Protein AF-A0A1U7N3A4-F1 (afdb_monomer)

Radius of gyration: 24.0 Å; Cα contacts (8 Å, |Δi|>4): 329; chains: 1; bounding box: 55×29×69 Å

Secondary structure (DSSP, 8-state):
-PEEEEETTEEEEE-SHHHHHHHHHHS-GGGHHHHHHHHGGGGGGT--SHHHHHHHHHHTT-STT---HHHHHHHGGGGGGT--SHHHHHHHHHH--SHHHHHHHHHHHHHHHHHHH--SHHHHHHHHHT--TTHHHHHHHHH-HHHHHTT--SHHHHHHHHTTS-HHHHHHHHHHH-HHHHHHH--SHHHHHHHHHHS-HHHHHHHHHHHHHTT-HHHHS-SHHHHHHHHTTS--HHHHHHHHHHHHHHHH-

Structure (mmCIF, N/CA/C/O backbone):
data_AF-A0A1U7N3A4-F1
#
_entry.id   AF-A0A1U7N3A4-F1
#
loop_
_atom_site.group_PDB
_atom_site.id
_atom_site.type_symbol
_atom_site.label_atom_id
_atom_site.label_alt_id
_atom_site.label_comp_id
_atom_site.label_asym_id
_atom_site.label_entity_id
_atom_site.label_seq_id
_atom_site.pdbx_PDB_ins_code
_atom_site.Cartn_x
_atom_site.Cartn_y
_atom_site.Cartn_z
_atom_site.occupancy
_atom_site.B_iso_or_equiv
_atom_site.auth_seq_id
_atom_site.auth_comp_id
_atom_site.auth_asym_id
_atom_site.auth_atom_id
_atom_site.pdbx_PDB_model_num
ATOM 1 N N . MET A 1 1 ? -21.896 -7.324 26.565 1.00 60.34 1 MET A N 1
ATOM 2 C CA . MET A 1 1 ? -22.975 -6.811 27.440 1.00 60.34 1 MET A CA 1
ATOM 3 C C . MET A 1 1 ? -23.404 -5.464 26.857 1.00 60.34 1 MET A C 1
ATOM 5 O O . MET A 1 1 ? -22.655 -4.946 26.045 1.00 60.34 1 MET A O 1
ATOM 9 N N . PRO A 1 2 ? -24.590 -4.907 27.152 1.00 74.56 2 PRO A N 1
ATOM 10 C CA . PRO A 1 2 ? -24.880 -3.541 26.716 1.00 74.56 2 PRO A CA 1
ATOM 11 C C . PRO A 1 2 ? -23.857 -2.580 27.340 1.00 74.56 2 PRO A C 1
ATOM 13 O O . PRO A 1 2 ? -23.526 -2.701 28.524 1.00 74.56 2 PRO A O 1
ATOM 16 N N . CYS A 1 3 ? -23.318 -1.666 26.536 1.00 87.62 3 CYS A N 1
ATOM 17 C CA . CYS A 1 3 ? -22.349 -0.670 26.969 1.00 87.62 3 CYS A CA 1
ATOM 18 C C . CYS A 1 3 ? -23.091 0.597 27.392 1.00 87.62 3 CYS A C 1
ATOM 20 O O . CYS A 1 3 ? -23.780 1.218 26.589 1.00 87.62 3 CYS A O 1
ATOM 22 N N . GLN A 1 4 ? -22.975 0.980 28.658 1.00 91.62 4 GLN A N 1
ATOM 23 C CA . GLN A 1 4 ? -23.693 2.129 29.193 1.00 91.62 4 GLN A CA 1
ATOM 24 C C . GLN A 1 4 ? -22.823 3.385 29.102 1.00 91.62 4 GLN A C 1
ATOM 26 O O . GLN A 1 4 ? -21.716 3.411 29.640 1.00 91.62 4 GLN A O 1
ATOM 31 N N . ILE A 1 5 ? -23.340 4.432 28.460 1.00 92.44 5 ILE A N 1
ATOM 32 C CA . ILE A 1 5 ? -22.703 5.751 28.396 1.00 92.44 5 ILE A CA 1
ATOM 33 C C . ILE A 1 5 ? -23.587 6.792 29.078 1.00 92.44 5 ILE A C 1
ATOM 35 O O . ILE A 1 5 ? -24.814 6.711 29.042 1.00 92.44 5 ILE A O 1
ATOM 39 N N . SER A 1 6 ? -22.964 7.776 29.713 1.00 90.00 6 SER A N 1
ATOM 40 C CA . SER A 1 6 ? -23.638 8.915 30.335 1.00 90.00 6 SER A CA 1
ATOM 41 C C . SER A 1 6 ? -23.074 10.217 29.789 1.00 90.00 6 SER A C 1
ATOM 43 O O . SER A 1 6 ? -21.858 10.372 29.674 1.00 90.00 6 SER A O 1
ATOM 45 N N . TYR A 1 7 ? -23.954 11.158 29.469 1.00 89.00 7 TYR A N 1
ATOM 46 C CA . TYR A 1 7 ? -23.574 12.508 29.082 1.00 89.00 7 TYR A CA 1
ATOM 47 C C . TYR A 1 7 ? -24.575 13.499 29.671 1.00 89.00 7 TYR A C 1
ATOM 49 O O . TYR A 1 7 ? -25.782 13.362 29.483 1.00 89.00 7 TYR A O 1
ATOM 57 N N . GLN A 1 8 ? -24.063 14.502 30.390 1.00 87.12 8 GLN A N 1
ATOM 58 C CA . GLN A 1 8 ? -24.879 15.402 31.214 1.00 87.12 8 GLN A CA 1
ATOM 59 C C . GLN A 1 8 ? -25.718 14.603 32.230 1.00 87.12 8 GLN A C 1
ATOM 61 O O . GLN A 1 8 ? -25.137 13.954 33.097 1.00 87.12 8 GLN A O 1
ATOM 66 N N . ASP A 1 9 ? -27.047 14.635 32.115 1.00 86.06 9 ASP A N 1
ATOM 67 C CA . ASP A 1 9 ? -27.982 13.939 33.008 1.00 86.06 9 ASP A CA 1
ATOM 68 C C . ASP A 1 9 ? -28.666 12.730 32.335 1.00 86.06 9 ASP A C 1
ATOM 70 O O . ASP A 1 9 ? -29.492 12.065 32.964 1.00 86.06 9 ASP A O 1
ATOM 74 N N . ASP A 1 10 ? -28.318 12.430 31.077 1.00 87.56 10 ASP A N 1
ATOM 75 C CA . ASP A 1 10 ? -28.883 11.319 30.314 1.00 87.56 10 ASP A CA 1
ATOM 76 C C . ASP A 1 10 ? -27.921 10.126 30.290 1.00 87.56 10 ASP A C 1
ATOM 78 O O . ASP A 1 10 ? -26.718 10.255 30.040 1.00 87.56 10 ASP A O 1
ATOM 82 N N . THR A 1 11 ? -28.474 8.936 30.517 1.00 90.94 11 THR A N 1
ATOM 83 C CA . THR A 1 11 ? -27.752 7.667 30.437 1.00 90.94 11 THR A CA 1
ATOM 84 C C . THR A 1 11 ? -28.426 6.765 29.415 1.00 90.94 11 THR A C 1
ATOM 86 O O . THR A 1 11 ? -29.636 6.543 29.481 1.00 90.94 11 THR A O 1
ATOM 89 N N . VAL A 1 12 ? -27.638 6.229 28.486 1.00 92.62 12 VAL A N 1
ATOM 90 C CA . VAL A 1 12 ? -28.108 5.383 27.385 1.00 92.62 12 VAL A CA 1
ATOM 91 C C . VAL A 1 12 ? -27.316 4.081 27.376 1.00 92.62 12 VAL A C 1
ATOM 93 O O . VAL A 1 12 ? -26.111 4.068 27.629 1.00 92.62 12 VAL A O 1
ATOM 96 N N . GLU A 1 13 ? -28.005 2.980 27.097 1.00 93.69 13 GLU A N 1
ATOM 97 C CA . GLU A 1 13 ? -27.389 1.686 26.816 1.00 93.69 13 GLU A CA 1
ATOM 98 C C . GLU A 1 13 ? -27.202 1.545 25.304 1.00 93.69 13 GLU A C 1
ATOM 100 O O . GLU A 1 13 ? -28.136 1.762 24.535 1.00 93.69 13 GLU A O 1
ATOM 105 N N . LEU A 1 14 ? -25.981 1.217 24.891 1.00 93.88 14 LEU A N 1
ATOM 106 C CA . LEU A 1 14 ? -25.608 0.931 23.514 1.00 93.88 14 LEU A CA 1
ATOM 107 C C . LEU A 1 14 ? -25.443 -0.579 23.355 1.00 93.88 14 LEU A C 1
ATOM 109 O O . LEU A 1 14 ? -24.735 -1.221 24.135 1.00 93.88 14 LEU A O 1
ATOM 113 N N . GLU A 1 15 ? -26.052 -1.140 22.324 1.00 93.94 15 GLU A N 1
ATOM 114 C CA . GLU A 1 15 ? -25.933 -2.549 21.949 1.00 93.94 15 GLU A CA 1
ATOM 115 C C . GLU A 1 15 ? -25.226 -2.724 20.599 1.00 93.94 15 GLU A C 1
ATOM 117 O O . GLU A 1 15 ? -24.726 -3.809 20.301 1.00 93.94 15 GLU A O 1
ATOM 122 N N . THR A 1 16 ? -25.168 -1.670 19.780 1.00 94.69 16 THR A N 1
ATOM 123 C CA . THR A 1 16 ? -24.689 -1.737 18.393 1.00 94.69 16 THR A CA 1
ATOM 124 C C . THR A 1 16 ? -23.748 -0.593 18.012 1.00 94.69 16 THR A C 1
ATOM 126 O O . THR A 1 16 ? -23.729 0.476 18.630 1.00 94.69 16 THR A O 1
ATOM 129 N N . ALA A 1 17 ? -22.976 -0.799 16.941 1.00 94.31 17 ALA A N 1
ATOM 130 C CA . ALA A 1 17 ? -22.176 0.254 16.324 1.00 94.31 17 ALA A CA 1
ATOM 131 C C . ALA A 1 17 ? -23.055 1.407 15.812 1.00 94.31 17 ALA A C 1
ATOM 133 O O . ALA A 1 17 ? -22.679 2.566 15.930 1.00 94.31 17 ALA A O 1
ATOM 134 N N . GLU A 1 18 ? -24.237 1.120 15.271 1.00 94.31 18 GLU A N 1
ATOM 135 C CA . GLU A 1 18 ? -25.160 2.133 14.763 1.00 94.31 18 GLU A CA 1
ATOM 136 C C . GLU A 1 18 ? -25.671 3.052 15.882 1.00 94.31 18 GLU A C 1
ATOM 138 O O . GLU A 1 18 ? -25.724 4.268 15.705 1.00 94.31 18 GLU A O 1
ATOM 143 N N . GLU A 1 19 ? -25.986 2.504 17.056 1.00 94.44 19 GLU A N 1
ATOM 144 C CA . GLU A 1 19 ? -26.360 3.308 18.226 1.00 94.44 19 GLU A CA 1
ATOM 145 C C . GLU A 1 19 ? -25.191 4.157 18.726 1.00 94.44 19 GLU A C 1
ATOM 147 O O . GLU A 1 19 ? -25.389 5.324 19.062 1.00 94.44 19 GLU A O 1
ATOM 152 N N . LEU A 1 20 ? -23.966 3.617 18.711 1.00 93.56 20 LEU A N 1
ATOM 153 C CA . LEU A 1 20 ? -22.764 4.397 19.007 1.00 93.56 20 LEU A CA 1
ATOM 154 C C . LEU A 1 20 ? -22.574 5.543 18.006 1.00 93.56 20 LEU A C 1
ATOM 156 O O . LEU A 1 20 ? -22.283 6.668 18.408 1.00 93.56 20 LEU A O 1
ATOM 160 N N . PHE A 1 21 ? -22.755 5.282 16.711 1.00 92.56 21 PHE A N 1
ATOM 161 C CA . PHE A 1 21 ? -22.669 6.307 15.673 1.00 92.56 21 PHE A CA 1
ATOM 162 C C . PHE A 1 21 ? -23.662 7.440 15.944 1.00 92.56 21 PHE A C 1
ATOM 164 O O . PHE A 1 21 ? -23.269 8.606 15.958 1.00 92.56 21 PHE A O 1
ATOM 171 N N . VAL A 1 22 ? -24.926 7.095 16.211 1.00 90.88 22 VAL A N 1
ATOM 172 C CA . VAL A 1 22 ? -25.984 8.067 16.516 1.00 90.88 22 VAL A CA 1
ATOM 173 C C . VAL A 1 22 ? -25.661 8.839 17.793 1.00 90.88 22 VAL A C 1
ATOM 175 O O . VAL A 1 22 ? -25.811 10.058 17.814 1.00 90.88 22 VAL A O 1
ATOM 178 N N . ALA A 1 23 ? -25.168 8.175 18.841 1.00 90.38 23 ALA A N 1
ATOM 179 C CA . ALA A 1 23 ? -24.758 8.848 20.071 1.00 90.38 23 ALA A CA 1
ATOM 180 C C . ALA A 1 23 ? -23.676 9.908 19.797 1.00 90.38 23 ALA A C 1
ATOM 182 O O . ALA A 1 23 ? -23.846 11.060 20.187 1.00 90.38 23 ALA A O 1
ATOM 183 N N . LEU A 1 24 ? -22.630 9.556 19.041 1.00 89.06 24 LEU A N 1
ATOM 184 C CA . LEU A 1 24 ? -21.556 10.476 18.633 1.00 89.06 24 LEU A CA 1
ATOM 185 C C . LEU A 1 24 ? -22.017 11.555 17.632 1.00 89.06 24 LEU A C 1
ATOM 187 O O . LEU A 1 24 ? -21.329 12.553 17.414 1.00 89.06 24 LEU A O 1
ATOM 191 N N . GLU A 1 25 ? -23.141 11.358 16.945 1.00 87.69 25 GLU A N 1
ATOM 192 C CA . GLU A 1 25 ? -23.738 12.354 16.047 1.00 87.69 25 GLU A CA 1
ATOM 193 C C . GLU A 1 25 ? -24.597 13.373 16.798 1.00 87.69 25 GLU A C 1
ATOM 195 O O . GLU A 1 25 ? -24.590 14.555 16.456 1.00 87.69 25 GLU A O 1
ATOM 200 N N . LEU A 1 26 ? -25.312 12.930 17.831 1.00 88.19 26 LEU A N 1
ATOM 201 C CA . LEU A 1 26 ? -26.204 13.777 18.618 1.00 88.19 26 LEU A CA 1
ATOM 202 C C . LEU A 1 26 ? -25.473 14.589 19.694 1.00 88.19 26 LEU A C 1
ATOM 204 O O . LEU A 1 26 ? -26.010 15.601 20.153 1.00 88.19 26 LEU A O 1
ATOM 208 N N . THR A 1 27 ? -24.266 14.184 20.098 1.00 86.69 27 THR A N 1
ATOM 209 C CA . THR A 1 27 ? -23.454 14.928 21.068 1.00 86.69 27 THR A CA 1
ATOM 210 C C . THR A 1 27 ? -22.464 15.894 20.408 1.00 86.69 27 THR A C 1
ATOM 212 O O . THR A 1 27 ? -22.007 15.648 19.292 1.00 86.69 27 THR A O 1
ATOM 215 N N . PRO A 1 28 ? -22.082 16.998 21.084 1.00 85.75 28 PRO A N 1
ATOM 216 C CA . PRO A 1 28 ? -21.000 17.863 20.615 1.00 85.75 28 PRO A CA 1
ATOM 217 C C . PRO A 1 28 ? -19.683 17.090 20.469 1.00 85.75 28 PRO A C 1
ATOM 219 O O . PRO A 1 28 ? -19.389 16.223 21.288 1.00 85.75 28 PRO A O 1
ATOM 222 N N . ILE A 1 29 ? -18.851 17.457 19.491 1.00 81.75 29 ILE A N 1
ATOM 223 C CA . ILE A 1 29 ? -17.568 16.782 19.196 1.00 81.75 29 ILE A CA 1
ATOM 224 C C . ILE A 1 29 ? -16.638 16.755 20.422 1.00 81.75 29 ILE A C 1
ATOM 226 O O . ILE A 1 29 ? -15.845 15.832 20.608 1.00 81.75 29 ILE A O 1
ATOM 230 N N . GLU A 1 30 ? -16.722 17.761 21.292 1.00 83.94 30 GLU A N 1
ATOM 231 C CA . GLU A 1 30 ? -15.939 17.831 22.525 1.00 83.94 30 GLU A CA 1
ATOM 232 C C . GLU A 1 30 ? -16.282 16.699 23.510 1.00 83.94 30 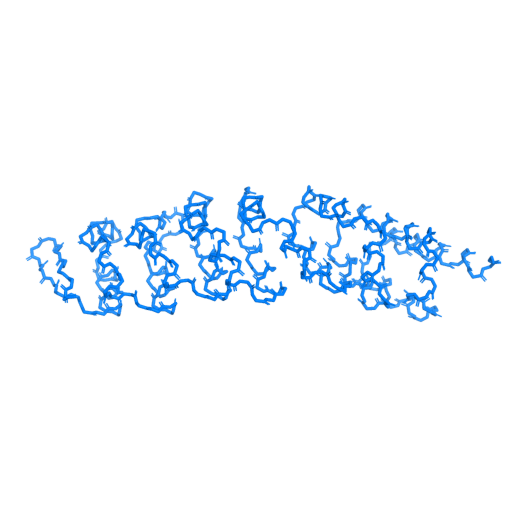GLU A C 1
ATOM 234 O O . GLU A 1 30 ? -15.431 16.334 24.326 1.00 83.94 30 GLU A O 1
ATOM 239 N N . ALA A 1 31 ? -17.488 16.127 23.413 1.00 88.25 31 ALA A N 1
ATOM 240 C CA . ALA A 1 31 ? -17.968 15.017 24.233 1.00 88.25 31 ALA A CA 1
ATOM 241 C C . ALA A 1 31 ? -17.512 13.640 23.723 1.00 88.25 31 ALA A C 1
ATOM 243 O O . ALA A 1 31 ? -17.472 12.699 24.514 1.00 88.25 31 ALA A O 1
ATOM 244 N N . ASP A 1 32 ? -17.099 13.509 22.453 1.00 88.50 32 ASP A N 1
ATOM 245 C CA . ASP A 1 32 ? -16.682 12.227 21.857 1.00 88.50 32 ASP A CA 1
ATOM 246 C C . ASP A 1 32 ? -15.633 11.520 22.726 1.00 88.50 32 ASP A C 1
ATOM 248 O O . ASP A 1 32 ? -15.709 10.320 22.969 1.00 88.50 32 ASP A O 1
ATOM 252 N N . LYS A 1 33 ? -14.653 12.267 23.251 1.00 88.44 33 LYS A N 1
ATOM 253 C CA . LYS A 1 33 ? -13.595 11.701 24.105 1.00 88.44 33 LYS A CA 1
ATOM 254 C C . LYS A 1 33 ? -14.134 11.153 25.423 1.00 88.44 33 LYS A C 1
ATOM 256 O O . LYS A 1 33 ? -13.642 10.130 25.890 1.00 88.44 33 LYS A O 1
ATOM 261 N N . GLU A 1 34 ? -15.102 11.838 26.021 1.00 90.56 34 GLU A N 1
ATOM 262 C CA . GLU A 1 34 ? -15.745 11.412 27.263 1.00 90.56 34 GLU A CA 1
ATOM 263 C C . GLU A 1 34 ? -16.553 10.133 27.022 1.00 90.56 34 GLU A C 1
ATOM 265 O O . GLU A 1 34 ? -16.368 9.153 27.742 1.00 90.56 34 GLU A O 1
ATOM 270 N N . ILE A 1 35 ? -17.358 10.103 25.958 1.00 91.44 35 ILE A N 1
ATOM 271 C CA . ILE A 1 35 ? -18.156 8.937 25.556 1.00 91.44 35 ILE A CA 1
ATOM 272 C C . ILE A 1 35 ? -17.252 7.734 25.264 1.00 91.44 35 ILE A C 1
ATOM 274 O O . ILE A 1 35 ? -17.421 6.667 25.851 1.00 91.44 35 ILE A O 1
ATOM 278 N N . LEU A 1 36 ? -16.229 7.912 24.423 1.00 92.31 36 LEU A N 1
ATOM 279 C CA . LEU A 1 36 ? -15.278 6.852 24.076 1.00 92.31 36 LEU A CA 1
ATOM 280 C C . LEU A 1 36 ? -14.510 6.334 25.302 1.00 92.31 36 LEU A C 1
ATOM 282 O O . LEU A 1 36 ? -14.236 5.137 25.394 1.00 92.31 36 LEU A O 1
ATOM 286 N N . SER A 1 37 ? -14.191 7.205 26.267 1.00 91.88 37 SER A N 1
ATOM 287 C CA . SER A 1 37 ? -13.509 6.793 27.500 1.00 91.88 37 SER A CA 1
ATOM 288 C C . SER A 1 37 ? -14.367 5.903 28.402 1.00 91.88 37 SER A C 1
ATOM 290 O O . SER A 1 37 ? -13.815 5.045 29.089 1.00 91.88 37 SER A O 1
ATOM 292 N N . GLN A 1 38 ? -15.694 6.075 28.375 1.00 94.00 38 GLN A N 1
ATOM 293 C CA . GLN A 1 38 ? -16.635 5.232 29.118 1.00 94.00 38 GLN A CA 1
ATOM 294 C C . GLN A 1 38 ? -16.765 3.841 28.489 1.00 94.00 38 GLN A C 1
ATOM 296 O O . GLN A 1 38 ? -16.862 2.854 29.213 1.00 94.00 38 GLN A O 1
ATOM 301 N N . ILE A 1 39 ? -16.704 3.759 27.156 1.00 93.19 39 ILE A N 1
ATOM 302 C CA . ILE A 1 39 ? -16.715 2.486 26.422 1.00 93.19 39 ILE A CA 1
ATOM 303 C C . ILE A 1 39 ? -15.399 1.729 26.648 1.00 93.19 39 ILE A C 1
ATOM 305 O O . ILE A 1 39 ? -15.401 0.529 26.933 1.00 93.19 39 ILE A O 1
ATOM 309 N N . GLY A 1 40 ? -14.266 2.434 26.542 1.00 90.88 40 GLY A N 1
ATOM 310 C CA . GLY A 1 40 ? -12.936 1.872 26.775 1.00 90.88 40 GLY A CA 1
ATOM 311 C C . GLY A 1 40 ? -12.683 0.602 25.956 1.00 90.88 40 GLY A C 1
ATOM 312 O O . GLY A 1 40 ? -13.041 0.533 24.784 1.00 90.88 40 GLY A O 1
ATOM 313 N N . GLU A 1 41 ? -12.091 -0.415 26.588 1.00 88.31 41 GLU A N 1
ATOM 314 C CA . GLU A 1 41 ? -11.779 -1.716 25.964 1.00 88.31 41 GLU A CA 1
ATOM 315 C C . GLU A 1 41 ? -13.022 -2.557 25.601 1.00 88.31 41 GLU A C 1
ATOM 317 O O . GLU A 1 41 ? -12.899 -3.578 24.922 1.00 88.31 41 GLU A O 1
ATOM 322 N N . GLY A 1 42 ? -14.224 -2.129 26.011 1.00 90.00 42 GLY A N 1
ATOM 323 C CA . GLY A 1 42 ? -15.499 -2.763 25.659 1.00 90.00 42 GLY A CA 1
ATOM 324 C C . GLY A 1 42 ? -15.966 -2.486 24.226 1.00 90.00 42 GLY A C 1
ATOM 325 O O . GLY A 1 42 ? -17.013 -2.981 23.822 1.00 90.00 42 GLY A O 1
ATOM 326 N N . MET A 1 43 ? -15.206 -1.724 23.432 1.00 94.12 43 MET A N 1
ATOM 327 C CA . MET A 1 43 ? -15.592 -1.314 22.076 1.00 94.12 43 MET A CA 1
ATOM 328 C C . MET A 1 43 ? -15.931 -2.478 21.143 1.00 94.12 43 MET A C 1
ATOM 330 O O . MET A 1 43 ? -16.823 -2.350 20.308 1.00 94.12 43 MET A O 1
ATOM 334 N N . LEU A 1 44 ? -15.273 -3.629 21.304 1.00 93.81 44 LEU A N 1
ATOM 335 C CA . LEU A 1 44 ? -15.561 -4.818 20.498 1.00 93.81 44 LEU A CA 1
ATOM 336 C C . LEU A 1 44 ? -16.923 -5.456 20.780 1.00 93.81 44 LEU A C 1
ATOM 338 O O . LEU A 1 44 ? -17.362 -6.299 20.004 1.00 93.81 44 LEU A O 1
ATOM 342 N N . GLU A 1 45 ? -17.607 -5.073 21.857 1.00 92.88 45 GLU A N 1
ATOM 343 C CA . GLU A 1 45 ? -18.993 -5.492 22.073 1.00 92.88 45 GLU A CA 1
ATOM 344 C C . GLU A 1 45 ? -19.963 -4.736 21.151 1.00 92.88 45 GLU A C 1
ATOM 346 O O . GLU A 1 45 ? -21.030 -5.259 20.846 1.00 92.88 45 GLU A O 1
ATOM 351 N N . LEU A 1 46 ? -19.572 -3.547 20.672 1.00 94.75 46 LEU A N 1
ATOM 352 C CA . LEU A 1 46 ? -20.367 -2.691 19.785 1.00 94.75 46 LEU A CA 1
ATOM 353 C C . LEU A 1 46 ? -19.909 -2.802 18.324 1.00 94.75 46 LEU A C 1
ATOM 355 O O . LEU A 1 46 ? -20.723 -2.922 17.410 1.00 94.75 46 LEU A O 1
ATOM 359 N N . VAL A 1 47 ? -18.593 -2.759 18.102 1.00 95.31 47 VAL A N 1
ATOM 360 C CA . VAL A 1 47 ? -17.950 -2.724 16.785 1.00 95.31 47 VAL A CA 1
ATOM 361 C C . VAL A 1 47 ? -17.257 -4.057 16.535 1.00 95.31 47 VAL A C 1
ATOM 363 O O . VAL A 1 47 ? -16.164 -4.308 17.033 1.00 95.31 47 VAL A O 1
ATOM 366 N N . THR A 1 48 ? -17.895 -4.916 15.744 1.00 94.56 48 THR A N 1
ATOM 367 C CA . THR A 1 48 ? -17.471 -6.318 15.552 1.00 94.56 48 THR A CA 1
ATOM 368 C C . THR A 1 48 ? -16.955 -6.618 14.146 1.00 94.56 48 THR A C 1
ATOM 370 O O . THR A 1 48 ? -16.453 -7.712 13.893 1.00 94.56 48 THR A O 1
ATOM 373 N N . THR A 1 49 ? -17.085 -5.668 13.217 1.00 96.38 49 THR A N 1
ATOM 374 C CA . THR A 1 49 ? -16.753 -5.846 11.796 1.00 96.38 49 THR A CA 1
ATOM 375 C C . THR A 1 49 ? -15.896 -4.702 11.266 1.00 96.38 49 THR A C 1
ATOM 377 O O . THR A 1 49 ? -15.925 -3.591 11.800 1.00 96.38 49 THR A O 1
ATOM 380 N N . ASP A 1 50 ? -15.167 -4.963 10.178 1.00 95.81 50 ASP A N 1
ATOM 381 C CA . ASP A 1 50 ? -14.392 -3.958 9.446 1.00 95.81 50 ASP A CA 1
ATOM 382 C C . ASP A 1 50 ? -15.245 -2.758 9.011 1.00 95.81 50 ASP A C 1
ATOM 384 O O . ASP A 1 50 ? -14.822 -1.607 9.121 1.00 95.81 50 ASP A O 1
ATOM 388 N N . GLU A 1 51 ? -16.460 -3.016 8.525 1.00 95.75 51 GLU A N 1
ATOM 389 C CA . GLU A 1 51 ? -17.367 -1.977 8.048 1.00 95.75 51 GLU A CA 1
ATOM 390 C C . GLU A 1 51 ? -17.845 -1.075 9.194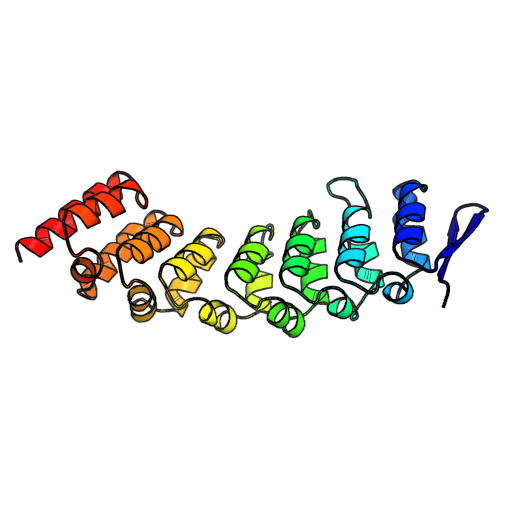 1.00 95.75 51 GLU A C 1
ATOM 392 O O . GLU A 1 51 ? -17.840 0.147 9.049 1.00 95.75 51 GLU A O 1
ATOM 397 N N . GLN A 1 52 ? -18.184 -1.656 10.349 1.00 96.12 52 GLN A N 1
ATOM 398 C CA . GLN A 1 52 ? -18.540 -0.892 11.548 1.00 96.12 52 GLN A CA 1
ATOM 399 C C . GLN A 1 52 ? -17.344 -0.096 12.078 1.00 96.12 52 GLN A C 1
ATOM 401 O O . GLN A 1 52 ? -17.501 1.056 12.477 1.00 96.12 52 GLN A O 1
ATOM 406 N N . PHE A 1 53 ? -16.138 -0.672 12.043 1.00 96.06 53 PHE A N 1
ATOM 407 C CA . PHE A 1 53 ? -14.930 0.035 12.457 1.00 96.06 53 PHE A CA 1
ATOM 408 C C . PHE A 1 53 ? -14.706 1.298 11.630 1.00 96.06 53 PHE A C 1
ATOM 410 O O . PHE A 1 53 ? -14.458 2.361 12.204 1.00 96.06 53 PHE A O 1
ATOM 417 N N . LEU A 1 54 ? -14.833 1.190 10.305 1.00 94.81 54 LEU A N 1
ATOM 418 C CA . LEU A 1 54 ? -14.694 2.325 9.397 1.00 94.81 54 LEU A CA 1
ATOM 419 C C . LEU A 1 54 ? -15.827 3.340 9.558 1.00 94.81 54 LEU A C 1
ATOM 421 O O . LEU A 1 54 ? -15.543 4.533 9.556 1.00 94.81 54 LEU A O 1
ATOM 425 N N . LEU A 1 55 ? -17.070 2.886 9.748 1.00 93.12 55 LEU A N 1
ATOM 426 C CA . LEU A 1 55 ? -18.228 3.755 9.981 1.00 93.12 55 LEU A CA 1
ATOM 427 C C . LEU A 1 55 ? -17.992 4.690 11.175 1.00 93.12 55 LEU A C 1
ATOM 429 O O . LEU A 1 55 ? -18.181 5.903 11.076 1.00 93.12 55 LEU A O 1
ATOM 433 N N . ILE A 1 56 ? -17.542 4.132 12.300 1.00 92.56 56 ILE A N 1
ATOM 434 C CA . ILE A 1 56 ? -17.262 4.930 13.494 1.00 92.56 56 ILE A CA 1
ATOM 435 C C . ILE A 1 56 ? -15.989 5.759 13.311 1.00 92.56 56 ILE A C 1
ATOM 437 O O . ILE A 1 56 ? -15.973 6.923 13.697 1.00 92.56 56 ILE A O 1
ATOM 441 N N . LEU A 1 57 ? -14.941 5.225 12.672 1.00 91.75 57 LEU A N 1
ATOM 442 C CA . LEU A 1 57 ? -13.705 5.978 12.417 1.00 91.75 57 LEU A CA 1
ATOM 443 C C . LEU A 1 57 ? -13.942 7.222 11.547 1.00 91.75 57 LEU A C 1
ATOM 445 O O . LEU A 1 57 ? -13.341 8.272 11.796 1.00 91.75 57 LEU A O 1
ATOM 449 N N . GLU A 1 58 ? -14.803 7.108 10.534 1.00 88.69 58 GLU A N 1
ATOM 450 C CA . GLU A 1 58 ? -15.207 8.212 9.664 1.00 88.69 58 GLU A CA 1
ATOM 451 C C . GLU A 1 58 ? -15.913 9.301 10.480 1.00 88.69 58 GLU A C 1
ATOM 453 O O . GLU A 1 58 ? -15.560 10.475 10.365 1.00 88.69 58 GLU A O 1
ATOM 458 N N . LYS A 1 59 ? -16.814 8.903 11.389 1.00 83.94 59 LYS A N 1
ATOM 459 C CA . LYS A 1 59 ? -17.588 9.825 12.229 1.00 83.94 59 LYS A CA 1
ATOM 460 C C . LYS A 1 59 ? -16.802 10.490 13.352 1.00 83.94 59 LYS A C 1
ATOM 462 O O . LYS A 1 59 ? -17.009 11.677 13.612 1.00 83.94 59 LYS A O 1
ATOM 467 N N . VAL A 1 60 ? -15.993 9.717 14.078 1.00 75.12 60 VAL A N 1
ATOM 468 C CA . VAL A 1 60 ? -15.306 10.167 15.298 1.00 75.12 60 VAL A CA 1
ATOM 469 C C . VAL A 1 60 ? -14.496 11.399 14.959 1.00 75.12 60 VAL A C 1
ATOM 471 O O . VAL A 1 60 ? -13.573 11.298 14.165 1.00 75.12 60 VAL A O 1
ATOM 4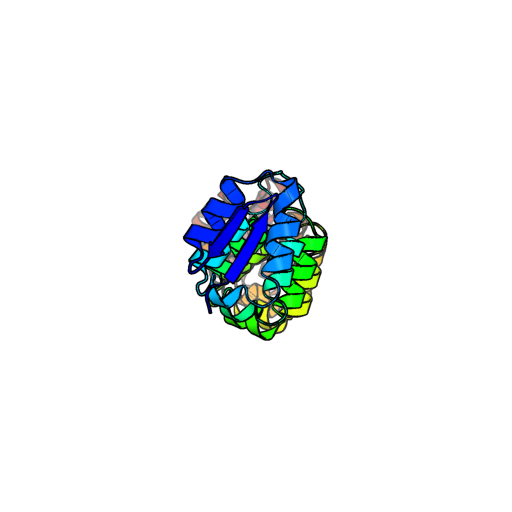74 N N . LEU A 1 61 ? -14.780 12.546 15.572 1.00 62.38 61 LEU A N 1
ATOM 475 C CA . LEU A 1 61 ? -14.017 13.771 15.331 1.00 62.38 61 LEU A CA 1
ATOM 476 C C . LEU A 1 61 ? -13.984 14.187 13.843 1.00 62.38 61 LEU A C 1
ATOM 478 O O . LEU A 1 61 ? -12.924 14.271 13.219 1.00 62.38 61 LEU A O 1
ATOM 482 N N . ASP A 1 62 ? -15.164 14.483 13.296 1.00 65.56 62 ASP A N 1
ATOM 483 C CA . ASP A 1 62 ? -15.430 15.031 11.946 1.00 65.56 62 ASP A CA 1
ATOM 484 C C . ASP A 1 62 ? -14.671 16.349 11.625 1.00 65.56 62 ASP A C 1
ATOM 486 O O . ASP A 1 62 ? -14.682 16.883 10.515 1.00 65.56 62 ASP A O 1
ATOM 490 N N . THR A 1 63 ? -13.937 16.910 12.588 1.00 60.78 63 THR A N 1
ATOM 491 C CA . THR A 1 63 ? -13.028 18.031 12.343 1.00 60.78 63 THR A CA 1
ATOM 492 C C . THR A 1 63 ? -11.712 17.560 11.723 1.00 60.78 63 THR A C 1
ATOM 494 O O . THR A 1 63 ? -10.934 16.823 12.331 1.00 60.78 63 THR A O 1
ATOM 497 N N . ARG A 1 64 ? -11.395 18.075 10.526 1.00 58.38 64 ARG A N 1
ATOM 498 C CA . ARG A 1 64 ? -10.060 17.929 9.918 1.00 58.38 64 ARG A CA 1
ATOM 499 C C . ARG A 1 64 ? -8.964 18.269 10.935 1.00 58.38 64 ARG A C 1
ATOM 501 O O . ARG A 1 64 ? -8.923 19.384 11.451 1.00 58.38 64 ARG A O 1
ATOM 508 N N . GLY A 1 65 ? -8.062 17.316 11.170 1.00 63.78 65 GLY A N 1
ATOM 509 C CA . GLY A 1 65 ? -6.909 17.468 12.063 1.00 63.78 65 GLY A CA 1
ATOM 510 C C . GLY A 1 65 ? -7.146 17.048 13.516 1.00 63.78 65 GLY A C 1
ATOM 511 O O . GLY A 1 65 ? -6.206 17.087 14.307 1.00 63.78 65 GLY A O 1
ATOM 512 N N . ALA A 1 66 ? -8.357 16.626 13.886 1.00 79.81 66 ALA A N 1
ATOM 513 C CA . ALA A 1 66 ? -8.596 16.054 15.202 1.00 79.81 66 ALA A CA 1
ATOM 514 C C . ALA A 1 66 ? -8.012 14.633 15.302 1.00 79.81 66 ALA A C 1
ATOM 516 O O . ALA A 1 66 ? -8.139 13.826 14.382 1.00 79.81 66 ALA A O 1
ATOM 517 N N . SER A 1 67 ? -7.358 14.339 16.429 1.00 87.69 67 SER A N 1
ATOM 518 C CA . SER A 1 67 ? -6.677 13.057 16.636 1.00 87.69 67 SER A CA 1
ATOM 519 C C . SER A 1 67 ? -7.670 11.923 16.866 1.00 87.69 67 SER A C 1
ATOM 521 O O . SER A 1 67 ? -8.402 11.950 17.852 1.00 87.69 67 SER A O 1
ATOM 523 N N . LYS A 1 68 ? -7.639 10.897 16.014 1.00 90.56 68 LYS A N 1
ATOM 524 C CA . LYS A 1 68 ? -8.483 9.691 16.083 1.00 90.56 68 LYS A CA 1
ATOM 525 C C . LYS A 1 68 ? -7.990 8.668 17.122 1.00 90.56 68 LYS A C 1
ATOM 527 O O . LYS A 1 68 ? -8.682 7.687 17.394 1.00 90.56 68 LYS A O 1
ATOM 532 N N . GLN A 1 69 ? -6.834 8.898 17.757 1.00 91.50 69 GLN A N 1
ATOM 533 C CA . GLN A 1 69 ? -6.288 8.021 18.803 1.00 91.50 69 GLN A CA 1
ATOM 534 C C . GLN A 1 69 ? -7.258 7.648 19.937 1.00 91.50 69 GLN A C 1
ATOM 536 O O . GLN A 1 69 ? -7.176 6.504 20.378 1.00 91.50 69 GLN A O 1
ATOM 541 N N . PRO A 1 70 ? -8.145 8.525 20.459 1.00 91.31 70 PRO A N 1
ATOM 542 C CA . PRO A 1 70 ? -9.082 8.138 21.515 1.00 91.31 70 PRO A CA 1
ATOM 543 C C . PRO A 1 70 ? -9.952 6.944 21.120 1.00 91.31 70 PRO A C 1
ATOM 545 O O . PRO A 1 70 ? -10.111 6.035 21.921 1.00 91.31 70 PRO A O 1
ATOM 548 N N . TYR A 1 71 ? -10.426 6.909 19.873 1.00 93.00 71 TYR A N 1
ATOM 549 C CA . TYR A 1 71 ? -11.206 5.789 19.353 1.00 93.00 71 TYR A CA 1
ATOM 550 C C . TYR A 1 71 ? -10.342 4.550 19.115 1.00 93.00 71 TYR A C 1
ATOM 552 O O . TYR A 1 71 ? -10.711 3.455 19.526 1.00 93.00 71 TYR A O 1
ATOM 560 N N . LEU A 1 72 ? -9.148 4.712 18.534 1.00 94.00 72 LEU A N 1
ATOM 561 C CA . LEU A 1 72 ? -8.229 3.585 18.330 1.00 94.00 72 LEU A CA 1
ATOM 562 C C . LEU A 1 72 ? -7.826 2.920 19.662 1.00 94.00 72 LEU A C 1
ATOM 564 O O . LEU A 1 72 ? -7.731 1.695 19.743 1.00 94.00 72 LEU A O 1
ATOM 568 N N . LYS A 1 73 ? -7.654 3.712 20.730 1.00 93.94 73 LYS A N 1
ATOM 569 C CA . LYS A 1 73 ? -7.345 3.231 22.087 1.00 93.94 73 LYS A CA 1
ATOM 570 C C . LYS A 1 73 ? -8.438 2.351 22.682 1.00 93.94 73 LYS A C 1
ATOM 572 O O . LYS A 1 73 ? -8.109 1.481 23.480 1.00 93.94 73 LYS A O 1
ATOM 577 N N . CYS A 1 74 ? -9.694 2.530 22.280 1.00 94.12 74 CYS A N 1
ATOM 578 C CA . CYS A 1 74 ? -10.796 1.684 22.729 1.00 94.12 74 CYS A CA 1
ATOM 579 C C . CYS A 1 74 ? -10.664 0.228 22.240 1.00 94.12 74 CYS A C 1
ATOM 581 O O . CYS A 1 74 ? -11.195 -0.682 22.864 1.00 94.12 74 CYS A O 1
ATOM 583 N N . PHE A 1 75 ? -9.924 -0.031 21.158 1.00 93.69 75 PHE A N 1
ATOM 584 C CA . PHE A 1 75 ? -9.626 -1.403 20.728 1.00 93.69 75 PHE A CA 1
ATOM 585 C C . PHE A 1 75 ? -8.353 -1.955 21.373 1.00 93.69 75 PHE A C 1
ATOM 587 O O . PHE A 1 75 ? -8.227 -3.167 21.556 1.00 93.69 75 PHE A O 1
ATOM 594 N N . GLY A 1 76 ? -7.389 -1.088 21.695 1.00 87.19 76 GLY A N 1
ATOM 595 C CA . GLY A 1 76 ? -6.085 -1.490 22.216 1.00 87.19 76 GLY A CA 1
ATOM 596 C C . GLY A 1 76 ? -5.408 -2.525 21.310 1.00 87.19 76 GLY A C 1
ATOM 597 O O . GLY A 1 76 ? -5.317 -2.352 20.096 1.00 87.19 76 GLY A O 1
ATOM 598 N N . THR A 1 77 ? -4.972 -3.644 21.891 1.00 85.12 77 THR A N 1
ATOM 599 C CA . THR A 1 77 ? -4.358 -4.765 21.152 1.00 85.12 77 THR A CA 1
ATOM 600 C C . THR A 1 77 ? -5.353 -5.562 20.302 1.00 85.12 77 THR A C 1
ATOM 602 O O . THR A 1 77 ? -4.956 -6.402 19.492 1.00 85.12 77 THR A O 1
ATOM 605 N N . GLN A 1 78 ? -6.654 -5.312 20.464 1.00 91.94 78 GLN A N 1
ATOM 606 C CA . GLN A 1 78 ? -7.720 -6.037 19.783 1.00 91.94 78 GLN A CA 1
ATOM 607 C C . GLN A 1 78 ? -8.139 -5.390 18.456 1.00 91.94 78 GLN A C 1
ATOM 609 O O . GLN A 1 78 ? -9.029 -5.899 17.781 1.00 91.94 78 GLN A O 1
ATOM 614 N N . LEU A 1 79 ? -7.463 -4.314 18.036 1.00 93.00 79 LEU A N 1
ATOM 615 C CA . LEU A 1 79 ? -7.694 -3.643 16.751 1.00 93.00 79 LEU A CA 1
ATOM 616 C C . LEU A 1 79 ? -7.594 -4.609 15.556 1.00 93.00 79 LEU A C 1
ATOM 618 O O . LEU A 1 79 ? -8.299 -4.471 14.560 1.00 93.00 79 LEU A O 1
ATOM 622 N N . SER A 1 80 ? -6.770 -5.647 15.696 1.00 94.25 80 SER A N 1
ATOM 623 C CA . SER A 1 80 ? -6.622 -6.738 14.731 1.00 94.25 80 SER A CA 1
ATOM 624 C C . SER A 1 80 ? -7.905 -7.528 14.442 1.00 94.25 80 SER A C 1
ATOM 626 O O . SER A 1 80 ? -7.990 -8.173 13.400 1.00 94.25 80 SER A O 1
ATOM 628 N N . GLN A 1 81 ? -8.905 -7.480 15.327 1.00 94.81 81 GLN A N 1
ATOM 629 C CA . GLN A 1 81 ? -10.186 -8.164 15.129 1.00 94.81 81 GLN A CA 1
ATOM 630 C C . GLN A 1 81 ? -11.107 -7.426 14.150 1.00 94.81 81 GLN A C 1
ATOM 632 O O . GLN A 1 81 ? -11.995 -8.047 13.575 1.00 94.81 81 GLN A O 1
ATOM 637 N N . VAL A 1 82 ? -10.883 -6.125 13.945 1.00 95.44 82 VAL A N 1
ATOM 638 C CA . VAL A 1 82 ? -11.725 -5.263 13.099 1.00 95.44 82 VAL A CA 1
ATOM 639 C C . VAL A 1 82 ? -10.972 -4.649 11.919 1.00 95.44 82 VAL A C 1
ATOM 641 O O . VAL A 1 82 ? -11.560 -3.940 11.114 1.00 95.44 82 VAL A O 1
ATOM 644 N N . VAL A 1 83 ? -9.674 -4.926 11.785 1.00 96.19 83 VAL A N 1
ATOM 645 C CA . VAL A 1 83 ? -8.874 -4.575 10.605 1.00 96.19 83 VAL A CA 1
ATOM 646 C C . VAL A 1 83 ? -8.326 -5.864 10.012 1.00 96.19 83 VAL A C 1
ATOM 648 O O . VAL A 1 83 ? -7.203 -6.278 10.298 1.00 96.19 83 VAL A O 1
ATOM 651 N N . THR A 1 84 ? -9.154 -6.526 9.207 1.00 94.00 84 THR A N 1
ATOM 652 C CA . THR A 1 84 ? -8.886 -7.889 8.727 1.00 94.00 84 THR A CA 1
ATOM 653 C C . THR A 1 84 ? -8.494 -7.953 7.252 1.00 94.00 84 THR A C 1
ATOM 655 O O . THR A 1 84 ? -7.992 -8.978 6.788 1.00 94.00 84 THR A O 1
ATOM 658 N N . LYS A 1 85 ? -8.718 -6.869 6.497 1.00 95.12 85 LYS A N 1
ATOM 659 C CA . LYS A 1 85 ? -8.514 -6.800 5.042 1.00 95.12 85 LYS A CA 1
ATOM 660 C C . LYS A 1 85 ? -7.686 -5.582 4.648 1.00 95.12 85 LYS A C 1
ATOM 662 O O . LYS A 1 85 ? -7.755 -4.535 5.293 1.00 95.12 85 LYS A O 1
ATOM 667 N N . GLY A 1 86 ? -6.996 -5.679 3.512 1.00 94.25 86 GLY A N 1
ATOM 668 C CA . GLY A 1 86 ? -6.256 -4.570 2.903 1.00 94.25 86 GLY A CA 1
ATOM 669 C C . GLY A 1 86 ? -7.145 -3.358 2.654 1.00 94.25 86 GLY A C 1
ATOM 670 O O . GLY A 1 86 ? -6.751 -2.233 2.951 1.00 94.25 86 GLY A O 1
ATOM 671 N N . SER A 1 87 ? -8.403 -3.597 2.261 1.00 95.50 87 SER A N 1
ATOM 672 C CA . SER A 1 87 ? -9.389 -2.533 2.080 1.00 95.50 87 SER A CA 1
ATOM 673 C C . SER A 1 87 ? -9.664 -1.717 3.337 1.00 95.50 87 SER A C 1
ATOM 675 O O . SER A 1 87 ? -9.909 -0.517 3.264 1.00 95.50 87 SER A O 1
ATOM 677 N N . THR A 1 88 ? -9.646 -2.371 4.493 1.00 96.38 88 THR A N 1
ATOM 678 C CA . THR A 1 88 ? -9.877 -1.731 5.789 1.00 96.38 88 THR A CA 1
ATOM 679 C C . THR A 1 88 ? -8.630 -0.998 6.249 1.00 96.38 88 THR A C 1
ATOM 681 O O . THR A 1 88 ? -8.728 0.126 6.732 1.00 96.38 88 THR A O 1
ATOM 684 N N . LEU A 1 89 ? -7.456 -1.601 6.033 1.00 96.88 89 LEU A N 1
ATOM 685 C CA . LEU A 1 89 ? -6.160 -0.996 6.323 1.00 96.88 89 LEU A CA 1
ATOM 686 C C . LEU A 1 89 ? -5.992 0.338 5.585 1.00 96.88 89 LEU A C 1
ATOM 688 O O . LEU A 1 89 ? -5.766 1.357 6.235 1.00 96.88 89 LEU A O 1
ATOM 692 N N . PHE A 1 90 ? -6.146 0.360 4.255 1.00 94.69 90 PHE A N 1
ATOM 693 C CA . PHE A 1 90 ? -5.928 1.592 3.493 1.00 94.69 90 PHE A CA 1
ATOM 694 C C . PHE A 1 90 ? -7.019 2.635 3.761 1.00 94.69 90 PHE A C 1
ATOM 696 O O . PHE A 1 90 ? -6.706 3.817 3.877 1.00 94.69 90 PHE A O 1
ATOM 703 N N . LYS A 1 91 ? -8.295 2.232 3.895 1.00 95.19 91 LYS A N 1
ATOM 704 C CA . LYS A 1 91 ? -9.372 3.180 4.227 1.00 95.19 91 LYS A CA 1
ATOM 705 C C . LYS A 1 91 ? -9.146 3.785 5.603 1.00 95.19 91 LYS A C 1
ATOM 707 O O . LYS A 1 91 ? -9.279 4.995 5.752 1.00 95.19 91 LYS A O 1
ATOM 712 N N . GLY A 1 92 ? -8.732 2.965 6.569 1.00 94.56 92 GLY A N 1
ATOM 713 C CA . GLY A 1 92 ? -8.290 3.416 7.881 1.00 94.56 92 GLY A CA 1
ATOM 714 C C . GLY A 1 92 ? -7.214 4.487 7.751 1.00 94.56 92 GLY A C 1
ATOM 715 O O . GLY A 1 92 ? -7.446 5.614 8.169 1.00 94.56 92 GLY A O 1
ATOM 716 N N . LEU A 1 93 ? -6.099 4.181 7.077 1.00 94.88 93 LEU A N 1
ATOM 717 C CA . LEU A 1 93 ? -5.005 5.133 6.840 1.00 94.88 93 LEU A CA 1
ATOM 718 C C . LEU A 1 93 ? -5.474 6.433 6.170 1.00 94.88 93 LEU A C 1
ATOM 720 O O . LEU A 1 93 ? -5.075 7.509 6.609 1.00 94.88 93 LEU A O 1
ATOM 724 N N . SER A 1 94 ? -6.374 6.351 5.183 1.00 92.75 94 SER A N 1
ATOM 725 C CA . SER A 1 94 ? -6.920 7.525 4.485 1.00 92.75 94 SER A CA 1
ATOM 726 C C . SER A 1 94 ? -7.763 8.449 5.377 1.00 92.75 94 SER A C 1
ATOM 728 O O . SER A 1 94 ? -7.883 9.640 5.098 1.00 92.75 94 SER A O 1
ATOM 730 N N . LEU A 1 95 ? -8.336 7.915 6.464 1.00 91.88 95 LEU A N 1
ATOM 731 C CA . LEU A 1 95 ? -9.116 8.669 7.451 1.00 91.88 95 LEU A CA 1
ATOM 732 C C . LEU A 1 95 ? -8.239 9.265 8.571 1.00 91.88 95 LEU A C 1
ATOM 734 O O . LEU A 1 95 ? -8.712 10.108 9.340 1.00 91.88 95 LEU A O 1
ATOM 738 N N . LEU A 1 96 ? -6.969 8.855 8.675 1.00 92.06 96 LEU A N 1
ATOM 739 C CA . LEU A 1 96 ? -6.013 9.340 9.673 1.00 92.06 96 LEU A CA 1
ATOM 740 C C . LEU A 1 96 ? -5.195 10.502 9.099 1.00 92.06 96 LEU A C 1
ATOM 742 O O . LEU A 1 96 ? -4.207 10.311 8.398 1.00 92.06 96 LEU A O 1
ATOM 746 N N . ALA A 1 97 ? -5.600 11.729 9.425 1.00 84.44 97 ALA A N 1
ATOM 747 C CA . ALA A 1 97 ? -5.057 12.950 8.824 1.00 84.44 97 ALA A CA 1
ATOM 748 C C . ALA A 1 97 ? -3.702 13.432 9.393 1.00 84.44 97 ALA A C 1
ATOM 750 O O . ALA A 1 97 ? -3.249 14.517 9.030 1.00 84.44 97 ALA A O 1
ATOM 751 N N . ASN A 1 98 ? -3.079 12.707 10.328 1.00 88.94 98 ASN A N 1
ATOM 752 C CA . ASN A 1 98 ? -1.798 13.095 10.929 1.00 88.94 98 ASN A CA 1
ATOM 753 C C . ASN A 1 98 ? -0.907 11.882 11.241 1.00 88.94 98 ASN A C 1
ATOM 755 O O . ASN A 1 98 ? -1.401 10.781 11.485 1.00 88.94 98 ASN A O 1
ATOM 759 N N . GLU A 1 99 ? 0.408 12.120 11.277 1.00 93.31 99 GLU A N 1
ATOM 760 C CA . GLU A 1 99 ? 1.433 11.087 11.491 1.00 93.31 99 GLU A CA 1
ATOM 761 C C . GLU A 1 99 ? 1.278 10.365 12.835 1.00 93.31 99 GLU A C 1
ATOM 763 O O . GLU A 1 99 ? 1.423 9.152 12.893 1.00 93.31 99 GLU A O 1
ATOM 768 N N . ALA A 1 100 ? 0.918 11.072 13.911 1.00 93.31 100 ALA A N 1
ATOM 769 C CA . ALA A 1 100 ? 0.812 10.469 15.241 1.00 93.31 100 ALA A CA 1
ATOM 770 C C . ALA A 1 100 ? -0.337 9.448 15.344 1.00 93.31 100 ALA A C 1
ATOM 772 O O . ALA A 1 100 ? -0.231 8.449 16.061 1.00 93.31 100 ALA A O 1
ATOM 773 N N . ASP A 1 101 ? -1.453 9.685 14.654 1.00 93.44 101 ASP A N 1
ATOM 774 C CA . ASP A 1 101 ? -2.545 8.718 14.585 1.00 93.44 101 ASP A CA 1
ATOM 775 C C . ASP A 1 101 ? -2.173 7.517 13.705 1.00 93.44 101 ASP A C 1
ATOM 777 O O . ASP A 1 101 ? -2.472 6.385 14.084 1.00 93.44 101 ASP A O 1
ATOM 781 N N . GLN A 1 102 ? -1.504 7.746 12.567 1.00 95.38 102 GLN A N 1
ATOM 782 C CA . GLN A 1 102 ? -1.021 6.672 11.690 1.00 95.38 102 GLN A CA 1
ATOM 783 C C . GLN A 1 102 ? 0.014 5.792 12.395 1.00 95.38 102 GLN A C 1
ATOM 785 O O . GLN A 1 102 ? -0.119 4.571 12.386 1.00 95.38 102 GLN A O 1
ATOM 790 N N . GLU A 1 103 ? 0.984 6.392 13.084 1.00 96.38 103 GLU A N 1
ATOM 791 C CA . GLU A 1 103 ? 1.977 5.682 13.890 1.00 96.38 103 GLU A CA 1
ATOM 792 C C . GLU A 1 103 ? 1.299 4.817 14.957 1.00 96.38 103 GLU A C 1
ATOM 794 O O . GLU A 1 103 ? 1.613 3.632 15.100 1.00 96.38 103 GLU A O 1
ATOM 799 N N . TYR A 1 104 ? 0.335 5.381 15.695 1.00 95.25 104 TYR A N 1
ATOM 800 C CA . TYR A 1 104 ? -0.411 4.632 16.703 1.00 95.25 104 TYR A CA 1
ATOM 801 C C . TYR A 1 104 ? -1.194 3.471 16.080 1.00 95.25 104 TYR A C 1
ATOM 803 O O . TYR A 1 104 ? -1.162 2.357 16.604 1.00 95.25 104 TYR A O 1
ATOM 811 N N . PHE A 1 105 ? -1.878 3.715 14.961 1.00 96.12 105 PHE A N 1
ATOM 812 C CA . PHE A 1 105 ? -2.654 2.712 14.238 1.00 96.12 105 PHE A CA 1
ATOM 813 C C . PHE A 1 105 ? -1.777 1.547 13.763 1.00 96.12 105 PHE A C 1
ATOM 815 O O . PHE A 1 105 ? -2.060 0.393 14.086 1.00 96.12 105 PHE A O 1
ATOM 822 N N . LEU A 1 106 ? -0.674 1.842 13.072 1.00 96.94 106 LEU A N 1
ATOM 823 C CA . LEU A 1 106 ? 0.251 0.839 12.545 1.00 96.94 106 LEU A CA 1
ATOM 824 C C . LEU A 1 106 ? 0.903 0.013 13.661 1.00 96.94 106 LEU A C 1
ATOM 826 O O . LEU A 1 106 ? 0.917 -1.218 13.591 1.00 96.94 106 LEU A O 1
ATOM 830 N N . ASN A 1 107 ? 1.373 0.664 14.728 1.00 95.94 107 ASN A N 1
ATOM 831 C CA . ASN A 1 107 ? 1.965 -0.034 15.870 1.00 95.94 107 ASN A CA 1
ATOM 832 C C . ASN A 1 107 ? 0.944 -0.892 16.634 1.00 95.94 107 ASN A C 1
ATOM 834 O O . ASN A 1 107 ? 1.296 -1.968 17.115 1.00 95.94 107 ASN A O 1
ATOM 838 N N . SER A 1 108 ? -0.314 -0.450 16.724 1.00 94.94 108 SER A N 1
ATOM 839 C CA . SER A 1 108 ? -1.379 -1.203 17.406 1.00 94.94 108 SER A CA 1
ATOM 840 C C . SER A 1 108 ? -1.816 -2.443 16.624 1.00 94.94 108 SER A C 1
ATOM 842 O O . SER A 1 108 ? -2.157 -3.457 17.230 1.00 94.94 108 SER A O 1
ATOM 844 N N . LEU A 1 109 ? -1.785 -2.391 15.288 1.00 95.50 109 LEU A N 1
ATOM 845 C CA . LEU A 1 109 ? -2.006 -3.570 14.444 1.00 95.50 109 LEU A CA 1
ATOM 846 C C . LEU A 1 109 ? -0.838 -4.553 14.540 1.00 95.50 109 LEU A C 1
ATOM 848 O O . LEU A 1 109 ? -1.036 -5.763 14.659 1.00 95.50 109 LEU A O 1
ATOM 852 N N . GLY A 1 110 ? 0.384 -4.026 14.477 1.00 94.19 110 GLY A N 1
ATOM 853 C CA . GLY A 1 110 ? 1.601 -4.819 14.443 1.00 94.19 110 GLY A CA 1
ATOM 854 C C . GLY A 1 110 ? 1.829 -5.543 13.110 1.00 94.19 110 GLY A C 1
ATOM 855 O O . GLY A 1 110 ? 0.952 -5.687 12.255 1.00 94.19 110 GLY A O 1
ATOM 856 N N . GLN A 1 111 ? 3.057 -6.032 12.941 1.00 95.88 111 GLN A N 1
ATOM 857 C CA . GLN A 1 111 ? 3.551 -6.613 11.691 1.00 95.88 111 GLN A CA 1
ATOM 858 C C . GLN A 1 111 ? 2.674 -7.746 11.135 1.00 95.88 111 GLN A C 1
ATOM 860 O O . GLN A 1 111 ? 2.413 -7.793 9.933 1.00 95.88 111 GLN A O 1
ATOM 865 N N . GLU A 1 112 ? 2.265 -8.698 11.978 1.00 95.62 112 GLU A N 1
ATOM 866 C CA . GLU A 1 112 ? 1.561 -9.900 11.517 1.00 95.62 112 GLU A CA 1
ATOM 867 C C . GLU A 1 112 ? 0.206 -9.558 10.891 1.00 95.62 112 GLU A C 1
ATOM 869 O O . GLU A 1 112 ? -0.147 -10.100 9.844 1.00 95.62 112 GLU A O 1
ATOM 874 N N . VAL A 1 113 ? -0.529 -8.639 11.512 1.00 95.25 113 VAL A N 1
ATOM 875 C CA . VAL A 1 113 ? -1.859 -8.224 11.065 1.00 95.25 113 VAL A CA 1
ATOM 876 C C . VAL A 1 113 ? -1.748 -7.429 9.774 1.00 95.25 113 VAL A C 1
ATOM 878 O O . VAL A 1 113 ? -2.429 -7.759 8.809 1.00 95.25 113 VAL A O 1
ATOM 881 N N . ILE A 1 114 ? -0.823 -6.464 9.707 1.00 97.44 114 ILE A N 1
ATOM 882 C CA . ILE A 1 114 ? -0.596 -5.675 8.488 1.00 97.44 114 ILE A CA 1
ATOM 883 C C . ILE A 1 114 ? -0.253 -6.602 7.313 1.00 97.44 114 ILE A C 1
ATOM 885 O O . ILE A 1 114 ? -0.865 -6.508 6.250 1.00 97.44 114 ILE A O 1
ATOM 889 N N . ARG A 1 115 ? 0.664 -7.560 7.511 1.00 97.62 115 ARG A N 1
ATOM 890 C CA . ARG A 1 115 ? 1.025 -8.538 6.472 1.00 97.62 115 ARG A CA 1
ATOM 891 C C . ARG A 1 115 ? -0.150 -9.416 6.045 1.00 97.62 115 ARG A C 1
ATOM 893 O O . ARG A 1 115 ? -0.263 -9.714 4.863 1.00 97.62 115 ARG A O 1
ATOM 900 N N . LYS A 1 116 ? -1.007 -9.854 6.974 1.00 96.50 116 LYS A N 1
ATOM 901 C CA . LYS A 1 116 ? -2.200 -10.658 6.644 1.00 96.50 116 LYS A CA 1
ATOM 902 C C . LYS A 1 116 ? -3.249 -9.858 5.874 1.00 96.50 116 LYS A C 1
ATOM 904 O O . LYS A 1 116 ? -3.929 -10.434 5.031 1.00 96.50 116 LYS A O 1
ATOM 909 N N . SER A 1 117 ? -3.358 -8.561 6.147 1.00 96.75 117 SER A N 1
ATOM 910 C CA . SER A 1 117 ? -4.280 -7.667 5.448 1.00 96.75 117 SER A CA 1
ATOM 911 C C . SER A 1 117 ? -3.859 -7.413 3.997 1.00 96.75 117 SER A C 1
ATOM 913 O O . SER A 1 117 ? -4.720 -7.215 3.146 1.00 96.75 117 SER A O 1
ATOM 915 N N . ILE A 1 118 ? -2.563 -7.458 3.681 1.00 97.31 118 ILE A N 1
ATOM 916 C CA . ILE A 1 118 ? -2.042 -7.245 2.322 1.00 97.31 118 ILE A CA 1
ATOM 917 C C . ILE A 1 118 ? -2.020 -8.578 1.561 1.00 97.31 118 ILE A C 1
ATOM 919 O O . ILE A 1 118 ? -1.108 -9.391 1.722 1.00 97.31 118 ILE A O 1
ATOM 923 N N . ALA A 1 119 ? -3.016 -8.803 0.704 1.00 95.81 119 ALA A N 1
ATOM 924 C CA . ALA A 1 119 ? -3.139 -10.026 -0.087 1.00 95.81 119 ALA A CA 1
ATOM 925 C C . ALA A 1 119 ? -2.531 -9.894 -1.491 1.00 95.81 119 ALA A C 1
ATOM 927 O O . ALA A 1 119 ? -2.132 -10.894 -2.093 1.00 95.81 119 ALA A O 1
ATOM 928 N N . ASN A 1 120 ? -2.478 -8.679 -2.039 1.00 96.38 120 ASN A N 1
ATOM 929 C CA . ASN A 1 120 ? -1.990 -8.417 -3.390 1.00 96.38 120 ASN A CA 1
ATOM 930 C C . ASN A 1 120 ? -1.257 -7.063 -3.500 1.00 96.38 120 ASN A C 1
ATOM 932 O O . ASN A 1 120 ? -1.231 -6.276 -2.557 1.00 96.38 120 ASN A O 1
ATOM 936 N N . VAL A 1 121 ? -0.659 -6.795 -4.668 1.00 96.81 121 VAL A N 1
ATOM 937 C CA . VAL A 1 121 ? 0.120 -5.566 -4.914 1.00 96.81 121 VAL A CA 1
ATOM 938 C C . VAL A 1 121 ? -0.715 -4.289 -4.786 1.00 96.81 121 VAL A C 1
ATOM 940 O O . VAL A 1 121 ? -0.193 -3.285 -4.318 1.00 96.81 121 VAL A O 1
ATOM 943 N N . ASN A 1 122 ? -2.003 -4.315 -5.142 1.00 96.44 122 ASN A N 1
ATOM 944 C CA . ASN A 1 122 ? -2.854 -3.134 -5.019 1.00 96.44 122 ASN A CA 1
ATOM 945 C C . ASN A 1 122 ? -3.098 -2.795 -3.549 1.00 96.44 122 ASN A C 1
ATOM 947 O O . ASN A 1 122 ? -3.018 -1.626 -3.207 1.00 96.44 122 ASN A O 1
ATOM 951 N N . ASP A 1 123 ? -3.290 -3.792 -2.678 1.00 96.94 123 ASP A N 1
ATOM 952 C CA . ASP A 1 123 ? -3.453 -3.544 -1.238 1.00 96.94 123 ASP A CA 1
ATOM 953 C C . ASP A 1 123 ? -2.212 -2.843 -0.654 1.00 96.94 123 ASP A C 1
ATOM 955 O O . ASP A 1 123 ? -2.329 -1.933 0.166 1.00 96.94 123 ASP A O 1
ATOM 959 N N . LEU A 1 124 ? -1.015 -3.254 -1.095 1.00 97.62 124 LEU A N 1
ATOM 960 C CA . LEU A 1 124 ? 0.250 -2.635 -0.695 1.00 97.62 124 LEU A CA 1
ATOM 961 C C . LEU A 1 124 ? 0.355 -1.191 -1.204 1.00 97.62 124 LEU A C 1
ATOM 963 O O . LEU A 1 124 ? 0.670 -0.288 -0.434 1.00 97.62 124 LEU A O 1
ATOM 967 N N . VAL A 1 125 ? 0.080 -0.976 -2.491 1.00 96.94 125 VAL A N 1
ATOM 968 C CA . VAL A 1 125 ? 0.153 0.344 -3.134 1.00 96.94 125 VAL A CA 1
ATOM 969 C C . VAL A 1 125 ? -0.870 1.308 -2.534 1.00 96.94 125 VAL A C 1
ATOM 971 O O . VAL A 1 125 ? -0.538 2.457 -2.247 1.00 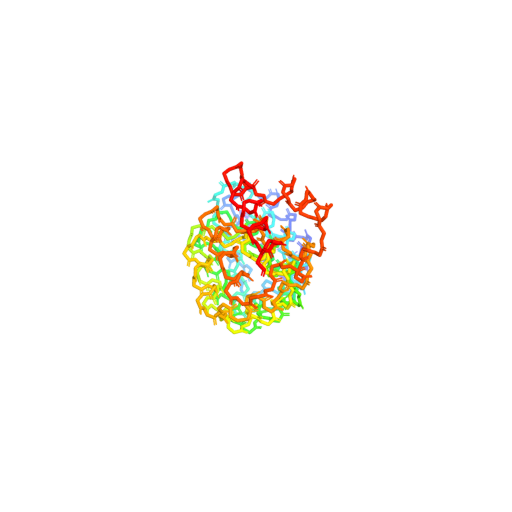96.94 125 VAL A O 1
ATOM 974 N N . GLU A 1 126 ? -2.101 0.852 -2.302 1.00 96.50 126 GLU A N 1
ATOM 975 C CA . GLU A 1 126 ? -3.152 1.648 -1.669 1.00 96.50 126 GLU A CA 1
ATOM 976 C C . GLU A 1 126 ? -2.774 2.019 -0.237 1.00 96.50 126 GLU A C 1
ATOM 978 O O . GLU A 1 126 ? -2.956 3.171 0.145 1.00 96.50 126 GLU A O 1
ATOM 983 N N . ALA A 1 127 ? -2.196 1.098 0.541 1.00 96.50 127 ALA A N 1
ATOM 984 C CA . ALA A 1 127 ? -1.713 1.420 1.879 1.00 96.50 127 ALA A CA 1
ATOM 985 C C . ALA A 1 127 ? -0.604 2.487 1.845 1.00 96.50 127 ALA A C 1
ATOM 987 O O . ALA A 1 127 ? -0.724 3.487 2.547 1.00 96.50 127 ALA A O 1
ATOM 988 N N . LEU A 1 128 ? 0.416 2.316 0.993 1.00 96.19 128 LEU A N 1
ATOM 989 C CA . LEU A 1 128 ? 1.532 3.263 0.853 1.00 96.19 128 LEU A CA 1
ATOM 990 C C . LEU A 1 128 ? 1.074 4.659 0.396 1.00 96.19 128 LEU A C 1
ATOM 992 O O . LEU A 1 128 ? 1.577 5.661 0.890 1.00 96.19 128 LEU A O 1
ATOM 996 N N . THR A 1 129 ? 0.064 4.734 -0.477 1.00 94.88 129 THR A N 1
ATOM 997 C CA . THR A 1 129 ? -0.468 6.004 -1.014 1.00 94.88 129 THR A CA 1
ATOM 998 C C . THR A 1 129 ? -1.002 6.947 0.072 1.00 94.88 129 THR A C 1
ATOM 1000 O O . THR A 1 129 ? -1.009 8.163 -0.117 1.00 94.88 129 THR A O 1
ATOM 1003 N N . TRP A 1 130 ? -1.490 6.404 1.190 1.00 94.44 130 TRP A N 1
ATOM 1004 C CA . TRP A 1 130 ? -2.137 7.187 2.248 1.00 94.44 130 TRP A CA 1
ATOM 1005 C C . TRP A 1 130 ? -1.220 7.517 3.425 1.00 94.44 130 TRP A C 1
ATOM 1007 O O . TRP A 1 130 ? -1.683 8.116 4.394 1.00 94.44 130 TRP A O 1
ATOM 1017 N N . LEU A 1 131 ? 0.057 7.144 3.367 1.00 94.19 131 LEU A N 1
ATOM 1018 C CA . LEU A 1 131 ? 1.013 7.433 4.431 1.00 94.19 131 LEU A CA 1
ATOM 1019 C C . LEU A 1 131 ? 1.532 8.868 4.307 1.00 94.19 131 LEU A C 1
ATOM 1021 O O . LEU A 1 131 ? 1.828 9.351 3.216 1.00 94.19 131 LEU A O 1
ATOM 1025 N N . TYR A 1 132 ? 1.620 9.563 5.440 1.00 87.50 132 TYR A N 1
ATOM 1026 C CA . TYR A 1 132 ? 2.109 10.940 5.501 1.00 87.50 132 TYR A CA 1
ATOM 1027 C C . TYR A 1 132 ? 3.471 11.020 6.190 1.00 87.50 132 TYR A C 1
ATOM 1029 O O . TYR A 1 132 ? 3.775 10.240 7.092 1.00 87.50 132 TYR A O 1
ATOM 1037 N N . GLY A 1 133 ? 4.271 12.017 5.807 1.00 88.62 133 GLY A N 1
ATOM 1038 C CA . GLY A 1 133 ? 5.537 12.321 6.471 1.00 88.62 133 GLY A CA 1
ATOM 1039 C C . GLY A 1 133 ? 6.528 11.167 6.386 1.00 88.62 133 GLY A C 1
ATOM 1040 O O . GLY A 1 133 ? 7.042 10.915 5.307 1.00 88.62 133 GLY A O 1
ATOM 1041 N N . LYS A 1 134 ? 6.818 10.517 7.521 1.00 89.88 134 LYS A N 1
ATOM 1042 C CA . LYS A 1 134 ? 7.749 9.371 7.618 1.00 89.88 134 LYS A CA 1
ATOM 1043 C C . LYS A 1 134 ? 7.057 8.022 7.849 1.00 89.88 134 LYS A C 1
ATOM 1045 O O . LYS A 1 134 ? 7.679 7.072 8.332 1.00 89.88 134 LYS A O 1
ATOM 1050 N N . MET A 1 135 ? 5.741 7.960 7.653 1.00 94.88 135 MET A N 1
ATOM 1051 C CA . MET A 1 135 ? 4.962 6.756 7.956 1.00 94.88 135 MET A CA 1
ATOM 1052 C C . MET A 1 135 ? 5.150 5.648 6.915 1.00 94.88 135 MET A C 1
ATOM 1054 O O . MET A 1 135 ? 4.952 4.483 7.248 1.00 94.88 135 MET A O 1
ATOM 1058 N N . ASP A 1 136 ? 5.576 5.995 5.704 1.00 93.56 136 ASP A N 1
ATOM 1059 C CA . ASP A 1 136 ? 6.086 5.100 4.660 1.00 93.56 136 ASP A CA 1
ATOM 1060 C C . ASP A 1 136 ? 7.251 4.235 5.165 1.00 93.56 136 ASP A C 1
ATOM 1062 O O . ASP A 1 136 ? 7.152 3.002 5.158 1.00 93.56 136 ASP A O 1
ATOM 1066 N N . ILE A 1 137 ? 8.266 4.863 5.761 1.00 93.88 137 ILE A N 1
ATOM 1067 C CA . ILE A 1 137 ? 9.428 4.187 6.347 1.00 93.88 137 ILE A CA 1
ATOM 1068 C C . ILE A 1 137 ? 8.978 3.233 7.455 1.00 93.88 137 ILE A C 1
ATOM 1070 O O . ILE A 1 137 ? 9.312 2.048 7.425 1.00 93.88 137 ILE A O 1
ATOM 1074 N N . LEU A 1 138 ? 8.174 3.715 8.411 1.00 95.69 138 LEU A N 1
ATOM 1075 C CA . LEU A 1 138 ? 7.664 2.884 9.509 1.00 95.69 138 LEU A CA 1
ATOM 1076 C C . LEU A 1 138 ? 6.859 1.689 8.981 1.00 95.69 138 LEU A C 1
ATOM 1078 O O . LEU A 1 138 ? 7.012 0.563 9.456 1.00 95.69 138 LEU A O 1
ATOM 1082 N N . PHE A 1 139 ? 5.987 1.922 8.003 1.00 96.94 139 PHE A N 1
ATOM 1083 C CA . PHE A 1 139 ? 5.165 0.879 7.410 1.00 96.94 139 PHE A CA 1
ATOM 1084 C C . PHE A 1 139 ? 6.026 -0.200 6.752 1.00 96.94 139 PHE A C 1
ATOM 1086 O O . PHE A 1 139 ? 5.818 -1.389 7.014 1.00 96.94 139 PHE A O 1
ATOM 1093 N N . ILE A 1 140 ? 7.023 0.201 5.957 1.00 96.75 140 ILE A N 1
ATOM 1094 C CA . ILE A 1 140 ? 7.965 -0.710 5.301 1.00 96.75 140 ILE A CA 1
ATOM 1095 C C . ILE A 1 140 ? 8.830 -1.448 6.329 1.00 96.75 140 ILE A C 1
ATOM 1097 O O . ILE A 1 140 ? 9.047 -2.650 6.175 1.00 96.75 140 ILE A O 1
ATOM 1101 N N . GLU A 1 141 ? 9.279 -0.795 7.402 1.00 96.12 141 GLU A N 1
ATOM 1102 C CA . GLU A 1 141 ? 10.006 -1.438 8.505 1.00 96.12 141 GLU A CA 1
ATOM 1103 C C . GLU A 1 141 ? 9.154 -2.509 9.199 1.00 96.12 141 GLU A C 1
ATOM 1105 O O . GLU A 1 141 ? 9.625 -3.627 9.436 1.00 96.12 141 GLU A O 1
ATOM 1110 N N . LEU A 1 142 ? 7.877 -2.211 9.462 1.00 96.81 142 LEU A N 1
ATOM 1111 C CA . LEU A 1 142 ? 6.940 -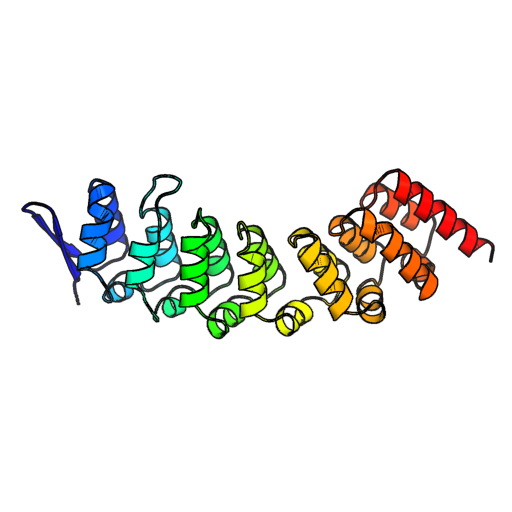3.149 10.077 1.00 96.81 142 LEU A CA 1
ATOM 1112 C C . LEU A 1 142 ? 6.675 -4.355 9.177 1.00 96.81 142 LEU A C 1
ATOM 1114 O O . LEU A 1 142 ? 6.764 -5.496 9.635 1.00 96.81 142 LEU A O 1
ATOM 1118 N N . ILE A 1 143 ? 6.359 -4.157 7.896 1.00 97.19 143 ILE A N 1
ATOM 1119 C CA . ILE A 1 143 ? 6.083 -5.287 6.995 1.00 97.19 143 ILE A CA 1
ATOM 1120 C C . ILE A 1 143 ? 7.357 -5.959 6.490 1.00 97.19 143 ILE A C 1
ATOM 1122 O O . ILE A 1 143 ? 7.300 -7.120 6.098 1.00 97.19 143 ILE A O 1
ATOM 1126 N N . GLY A 1 144 ? 8.504 -5.292 6.544 1.00 97.44 144 GLY A N 1
ATOM 1127 C CA . GLY A 1 144 ? 9.801 -5.739 6.050 1.00 97.44 144 GLY A CA 1
ATOM 1128 C C . GLY A 1 144 ? 9.922 -5.756 4.521 1.00 97.44 144 GLY A C 1
ATOM 1129 O O . GLY A 1 144 ? 9.035 -6.227 3.807 1.00 97.44 144 GLY A O 1
ATOM 1130 N N . TRP A 1 145 ? 11.090 -5.351 4.019 1.00 96.56 145 TRP A N 1
ATOM 1131 C CA . TRP A 1 145 ? 11.406 -5.338 2.585 1.00 96.56 145 TRP A CA 1
ATOM 1132 C C . TRP A 1 145 ? 11.200 -6.687 1.890 1.00 96.56 145 TRP A C 1
ATOM 1134 O O . TRP A 1 145 ? 10.613 -6.734 0.815 1.00 96.56 145 TRP A O 1
ATOM 1144 N N . ASP A 1 146 ? 11.578 -7.803 2.517 1.00 96.88 146 ASP A N 1
ATOM 1145 C CA . ASP A 1 146 ? 11.368 -9.139 1.938 1.00 96.88 146 ASP A CA 1
ATOM 1146 C C . ASP A 1 146 ? 9.890 -9.450 1.664 1.00 96.88 146 ASP A C 1
ATOM 1148 O O . ASP A 1 146 ? 9.574 -10.287 0.820 1.00 96.88 146 ASP A O 1
ATOM 1152 N N . PHE A 1 147 ? 8.965 -8.822 2.396 1.00 97.81 147 PHE A N 1
ATOM 1153 C CA . PHE A 1 147 ? 7.537 -8.955 2.139 1.00 97.81 147 PHE A CA 1
ATOM 1154 C C . PHE A 1 147 ? 7.114 -8.113 0.933 1.00 97.81 147 PHE A C 1
ATOM 1156 O O . PHE A 1 147 ? 6.435 -8.641 0.058 1.00 97.81 147 PHE A O 1
ATOM 1163 N N . VAL A 1 148 ? 7.582 -6.863 0.841 1.00 97.56 148 VAL A N 1
ATOM 1164 C CA . VAL A 1 148 ? 7.368 -5.973 -0.318 1.00 97.56 148 VAL A CA 1
ATOM 1165 C C . VAL A 1 148 ? 7.856 -6.632 -1.610 1.00 97.56 148 VAL A C 1
ATOM 1167 O O . VAL A 1 148 ? 7.112 -6.728 -2.585 1.00 97.56 148 VAL A O 1
ATOM 1170 N N . LEU A 1 149 ? 9.073 -7.183 -1.593 1.00 97.25 149 LEU A N 1
ATOM 1171 C CA . LEU A 1 149 ? 9.705 -7.805 -2.759 1.00 97.25 149 LEU A CA 1
ATOM 1172 C C . LEU A 1 149 ? 8.909 -8.989 -3.330 1.00 97.25 149 LEU A C 1
ATOM 1174 O O . LEU A 1 149 ? 8.971 -9.238 -4.531 1.00 97.25 149 LEU A O 1
ATOM 1178 N N . LYS A 1 150 ? 8.115 -9.699 -2.516 1.00 96.94 150 LYS A N 1
ATOM 1179 C CA . LYS A 1 150 ? 7.276 -10.818 -2.993 1.00 96.94 150 LYS A CA 1
ATOM 1180 C C . LYS A 1 150 ? 6.183 -10.380 -3.965 1.00 96.94 150 LYS A C 1
ATOM 1182 O O . LYS A 1 150 ? 5.704 -11.209 -4.737 1.00 96.94 150 LYS A O 1
ATOM 1187 N N . PHE A 1 151 ? 5.784 -9.111 -3.926 1.00 97.31 151 PHE A N 1
ATOM 1188 C CA . PHE A 1 151 ? 4.771 -8.565 -4.827 1.00 97.31 151 PHE A CA 1
ATOM 1189 C C . PHE A 1 151 ? 5.355 -8.095 -6.161 1.00 97.31 151 PHE A C 1
ATOM 1191 O O . PHE A 1 151 ? 4.589 -7.821 -7.083 1.00 97.31 151 PHE A O 1
ATOM 1198 N N . ILE A 1 152 ? 6.685 -8.045 -6.291 1.00 96.62 152 ILE A N 1
ATOM 1199 C CA . ILE A 1 152 ? 7.370 -7.566 -7.489 1.00 96.62 152 ILE A CA 1
ATOM 1200 C C . ILE A 1 152 ? 7.771 -8.756 -8.358 1.00 96.62 152 ILE A C 1
ATOM 1202 O O . ILE A 1 152 ? 8.753 -9.448 -8.098 1.00 96.62 152 ILE A O 1
ATOM 1206 N N . ASN A 1 153 ? 6.989 -9.001 -9.405 1.00 95.12 153 ASN A N 1
ATOM 1207 C CA . ASN A 1 153 ? 7.200 -10.113 -10.339 1.00 95.12 153 ASN A CA 1
ATOM 1208 C C . ASN A 1 153 ? 7.123 -9.705 -11.820 1.00 95.12 153 ASN A C 1
ATOM 1210 O O . ASN A 1 153 ? 7.343 -10.534 -12.700 1.00 95.12 153 ASN A O 1
ATOM 1214 N N . SER A 1 154 ? 6.803 -8.442 -12.090 1.00 96.69 154 SER A N 1
ATOM 1215 C CA . SER A 1 154 ? 6.643 -7.853 -13.420 1.00 96.69 154 SER A CA 1
ATOM 1216 C C . SER A 1 154 ? 6.973 -6.362 -13.383 1.00 96.69 154 SER A C 1
ATOM 1218 O O . SER A 1 154 ? 6.906 -5.733 -12.319 1.00 96.69 154 SER A O 1
ATOM 1220 N N . GLY A 1 155 ? 7.274 -5.772 -14.541 1.00 95.38 155 GLY A N 1
ATOM 1221 C CA . GLY A 1 155 ? 7.498 -4.331 -14.667 1.00 95.38 155 GLY A CA 1
ATOM 1222 C C . GLY A 1 155 ? 6.274 -3.521 -14.240 1.00 95.38 155 GLY A C 1
ATOM 1223 O O . GLY A 1 155 ? 6.421 -2.460 -13.643 1.00 95.38 155 GLY A O 1
ATOM 1224 N N . ARG A 1 156 ? 5.063 -4.070 -14.416 1.00 95.69 156 ARG A N 1
ATOM 1225 C CA . ARG A 1 156 ? 3.824 -3.475 -13.885 1.00 95.69 156 ARG A CA 1
ATOM 1226 C C . ARG A 1 156 ? 3.796 -3.389 -12.364 1.00 95.69 156 ARG A C 1
ATOM 1228 O O . ARG A 1 156 ? 3.517 -2.320 -11.833 1.00 95.69 156 ARG A O 1
ATOM 1235 N N . SER A 1 157 ? 4.078 -4.491 -11.665 1.00 97.12 157 SER A N 1
ATOM 1236 C CA . SER A 1 157 ? 4.121 -4.485 -10.193 1.00 97.12 157 SER A CA 1
ATOM 1237 C C . SER A 1 157 ? 5.242 -3.599 -9.647 1.00 97.12 157 SER A C 1
ATOM 1239 O O . SER A 1 157 ? 5.034 -2.890 -8.668 1.00 97.12 157 SER A O 1
ATOM 1241 N N . LEU A 1 158 ? 6.399 -3.599 -10.320 1.00 96.31 158 LEU A N 1
ATOM 1242 C CA . LEU A 1 158 ? 7.530 -2.744 -9.984 1.00 96.31 158 LEU A CA 1
ATOM 1243 C C . LEU A 1 158 ? 7.141 -1.264 -10.117 1.00 96.31 158 LEU A C 1
ATOM 1245 O O . LEU A 1 158 ? 7.243 -0.519 -9.151 1.00 96.31 158 LEU A O 1
ATOM 1249 N N . GLY A 1 159 ? 6.615 -0.866 -11.279 1.00 95.12 159 GLY A N 1
ATOM 1250 C CA . GLY A 1 159 ? 6.146 0.496 -11.538 1.00 95.12 159 GLY A CA 1
ATOM 1251 C C . GLY A 1 159 ? 5.053 0.959 -10.579 1.00 95.12 159 GLY A C 1
ATOM 1252 O O . GLY A 1 159 ? 5.086 2.088 -10.104 1.00 95.12 159 GLY A O 1
ATOM 1253 N N . ALA A 1 160 ? 4.100 0.083 -10.247 1.00 96.12 160 ALA A N 1
ATOM 1254 C CA . ALA A 1 160 ? 3.026 0.411 -9.314 1.00 96.12 160 ALA A CA 1
ATOM 1255 C C . ALA A 1 160 ? 3.544 0.734 -7.904 1.00 96.12 160 ALA A C 1
ATOM 1257 O O . ALA A 1 160 ? 3.038 1.664 -7.283 1.00 96.12 160 ALA A O 1
ATOM 1258 N N . ILE A 1 161 ? 4.544 -0.012 -7.421 1.00 96.31 161 ILE A N 1
ATOM 1259 C CA . ILE A 1 161 ? 5.158 0.223 -6.109 1.00 96.31 161 ILE A CA 1
ATOM 1260 C C . ILE A 1 161 ? 6.058 1.459 -6.146 1.00 96.31 161 ILE A C 1
ATOM 1262 O O . ILE A 1 161 ? 5.889 2.328 -5.303 1.00 96.31 161 ILE A O 1
ATOM 1266 N N . MET A 1 162 ? 6.961 1.587 -7.126 1.00 93.94 162 MET A N 1
ATOM 1267 C CA . MET A 1 162 ? 7.883 2.735 -7.202 1.00 93.94 162 MET A CA 1
ATOM 1268 C C . MET A 1 162 ? 7.136 4.071 -7.247 1.00 93.94 162 MET A C 1
ATOM 1270 O O . MET A 1 162 ? 7.509 5.000 -6.545 1.00 93.94 162 MET A O 1
ATOM 1274 N N . LYS A 1 163 ? 5.993 4.119 -7.944 1.00 93.38 163 LYS A N 1
ATOM 1275 C CA . LYS A 1 163 ? 5.148 5.316 -8.047 1.00 93.38 163 LYS A CA 1
ATOM 1276 C C . LYS A 1 163 ? 4.687 5.894 -6.700 1.00 93.38 163 LYS A C 1
ATOM 1278 O O . LYS A 1 163 ? 4.310 7.063 -6.643 1.00 93.38 163 LYS A O 1
ATOM 1283 N N . VAL A 1 164 ? 4.601 5.066 -5.661 1.00 93.44 164 VAL A N 1
ATOM 1284 C CA . VAL A 1 164 ? 4.102 5.468 -4.335 1.00 93.44 164 VAL A CA 1
ATOM 1285 C C . VAL A 1 164 ? 5.199 5.519 -3.277 1.00 93.44 164 VAL A C 1
ATOM 1287 O O . VAL A 1 164 ? 4.895 5.798 -2.123 1.00 93.44 164 VAL A O 1
ATOM 1290 N N . LEU A 1 165 ? 6.448 5.249 -3.655 1.00 92.62 165 LEU A N 1
ATOM 1291 C CA . LEU A 1 165 ? 7.603 5.384 -2.778 1.00 92.62 165 LEU A CA 1
ATOM 1292 C C . LEU A 1 165 ? 8.201 6.785 -2.899 1.00 92.62 165 LEU A C 1
ATOM 1294 O O . LEU A 1 165 ? 8.145 7.416 -3.955 1.00 92.62 165 LEU A O 1
ATOM 1298 N N . SER A 1 166 ? 8.814 7.261 -1.821 1.00 89.62 166 SER A N 1
ATOM 1299 C CA . SER A 1 166 ? 9.713 8.408 -1.901 1.00 89.62 166 SER A CA 1
ATOM 1300 C C . SER A 1 166 ? 10.981 8.050 -2.691 1.00 89.62 166 SER A C 1
ATOM 1302 O O . SER A 1 166 ? 11.341 6.881 -2.836 1.00 89.62 166 SER A O 1
ATOM 1304 N N . GLN A 1 167 ? 11.722 9.058 -3.161 1.00 88.44 167 GLN A N 1
ATOM 1305 C CA . GLN A 1 167 ? 12.974 8.844 -3.901 1.00 88.44 167 GLN A CA 1
ATOM 1306 C C . GLN A 1 167 ? 14.007 8.017 -3.106 1.00 88.44 167 GLN A C 1
ATOM 1308 O O . GLN A 1 167 ? 14.756 7.224 -3.679 1.00 88.44 167 GLN A O 1
ATOM 1313 N N . GLU A 1 168 ? 14.066 8.199 -1.782 1.00 89.94 168 GLU A N 1
ATOM 1314 C CA . GLU A 1 168 ? 14.978 7.447 -0.912 1.00 89.94 168 GLU A CA 1
ATOM 1315 C C . GLU A 1 168 ? 14.593 5.961 -0.854 1.00 89.94 168 GLU A C 1
ATOM 1317 O O . GLU A 1 168 ? 15.451 5.086 -0.977 1.00 89.94 168 GLU A O 1
ATOM 1322 N N . GLU A 1 169 ? 13.299 5.672 -0.749 1.00 91.94 169 GLU A N 1
ATOM 1323 C CA . GLU A 1 169 ? 12.771 4.309 -0.689 1.00 91.94 169 GLU A CA 1
ATOM 1324 C C . GLU A 1 169 ? 12.786 3.612 -2.050 1.00 91.94 169 GLU A C 1
ATOM 1326 O O . GLU A 1 169 ? 13.056 2.413 -2.108 1.00 91.94 169 GLU A O 1
ATOM 1331 N N . GLU A 1 170 ? 12.545 4.337 -3.149 1.00 92.69 170 GLU A N 1
ATOM 1332 C CA . GLU A 1 170 ? 12.728 3.827 -4.513 1.00 92.69 170 GLU A CA 1
ATOM 1333 C C . GLU A 1 170 ? 14.169 3.340 -4.690 1.00 92.69 170 GLU A C 1
ATOM 1335 O O . GLU A 1 170 ? 14.412 2.213 -5.132 1.00 92.69 170 GLU A O 1
ATOM 1340 N N . LYS A 1 171 ? 15.141 4.162 -4.285 1.00 91.69 171 LYS A N 1
ATOM 1341 C CA . LYS A 1 171 ? 16.555 3.807 -4.364 1.00 91.69 171 LYS A CA 1
ATOM 1342 C C . LYS A 1 171 ? 16.877 2.573 -3.517 1.00 91.69 171 LYS A C 1
ATOM 1344 O O . LYS A 1 171 ? 17.504 1.644 -4.026 1.00 91.69 171 LYS A O 1
ATOM 1349 N N . GLU A 1 172 ? 16.432 2.538 -2.262 1.00 94.12 172 GLU A N 1
ATOM 1350 C CA . GLU A 1 172 ? 16.622 1.384 -1.372 1.00 94.12 172 GLU A CA 1
ATOM 1351 C C . GLU A 1 172 ? 15.986 0.110 -1.959 1.00 94.12 172 GLU A C 1
ATOM 1353 O O . GLU A 1 172 ? 16.591 -0.966 -1.928 1.00 94.12 172 GLU A O 1
ATOM 1358 N N . LEU A 1 173 ? 14.795 0.218 -2.560 1.00 94.94 173 LEU A N 1
ATOM 1359 C CA . LEU A 1 173 ? 14.122 -0.890 -3.236 1.00 94.94 173 LEU A CA 1
ATOM 1360 C C . LEU A 1 173 ? 14.969 -1.436 -4.396 1.00 94.94 173 LEU A C 1
ATOM 1362 O O . LEU A 1 173 ? 15.200 -2.647 -4.474 1.00 94.94 173 LEU A O 1
ATOM 1366 N N . LEU A 1 174 ? 15.442 -0.558 -5.286 1.00 93.50 174 LEU A N 1
ATOM 1367 C CA . LEU A 1 174 ? 16.265 -0.936 -6.439 1.00 93.50 174 LEU A CA 1
ATOM 1368 C C . LEU A 1 174 ? 17.594 -1.574 -6.005 1.00 93.50 174 LEU A C 1
ATOM 1370 O O . LEU A 1 174 ? 18.019 -2.576 -6.591 1.00 93.50 174 LEU A O 1
ATOM 1374 N N . GLU A 1 175 ? 18.230 -1.045 -4.955 1.00 94.12 175 GLU A N 1
ATOM 1375 C CA . GLU A 1 175 ? 19.452 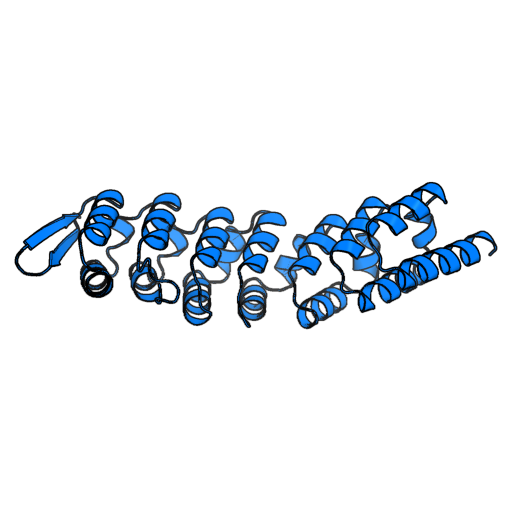-1.608 -4.372 1.00 94.12 175 GLU A CA 1
ATOM 1376 C C . GLU A 1 175 ? 19.216 -3.014 -3.802 1.00 94.12 175 GLU A C 1
ATOM 1378 O O . GLU A 1 175 ? 19.988 -3.934 -4.093 1.00 94.12 175 GLU A O 1
ATOM 1383 N N . ARG A 1 176 ? 18.120 -3.219 -3.061 1.00 96.25 176 ARG A N 1
ATOM 1384 C CA . ARG A 1 176 ? 17.758 -4.524 -2.481 1.00 96.25 176 ARG A CA 1
ATOM 1385 C C . ARG A 1 176 ? 17.392 -5.570 -3.518 1.00 96.25 176 ARG A C 1
ATOM 1387 O O . ARG A 1 176 ? 17.758 -6.735 -3.366 1.00 96.25 176 ARG A O 1
ATOM 1394 N N . MET A 1 177 ? 16.662 -5.179 -4.559 1.00 96.06 177 MET A N 1
ATOM 1395 C CA . MET A 1 177 ? 16.349 -6.076 -5.670 1.00 96.06 177 MET A CA 1
ATOM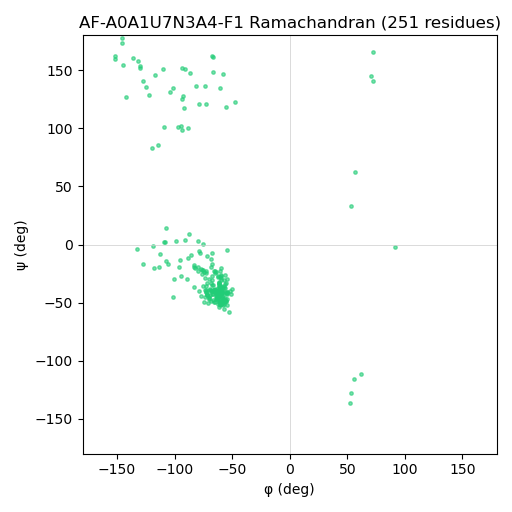 1396 C C . MET A 1 177 ? 17.611 -6.487 -6.427 1.00 96.06 177 MET A C 1
ATOM 1398 O O . MET A 1 177 ? 17.742 -7.638 -6.861 1.00 96.06 177 MET A O 1
ATOM 1402 N N . GLY A 1 178 ? 18.520 -5.529 -6.612 1.00 95.62 178 GLY A N 1
ATOM 1403 C CA . GLY A 1 178 ? 19.631 -5.629 -7.537 1.00 95.62 178 GLY A CA 1
ATOM 1404 C C . GLY A 1 178 ? 19.171 -5.562 -8.996 1.00 95.62 178 GLY A C 1
ATOM 1405 O O . GLY A 1 178 ? 18.135 -6.106 -9.394 1.00 95.62 178 GLY A O 1
ATOM 1406 N N . TRP A 1 179 ? 20.000 -4.943 -9.837 1.00 95.31 179 TRP A N 1
ATOM 1407 C CA . TRP A 1 179 ? 19.711 -4.758 -11.262 1.00 95.31 179 TRP A CA 1
ATOM 1408 C C . TRP A 1 179 ? 19.328 -6.034 -12.025 1.00 95.31 179 TRP A C 1
ATOM 1410 O O . TRP A 1 179 ? 18.379 -5.962 -12.802 1.00 95.31 179 TRP A O 1
ATOM 1420 N N . PRO A 1 180 ? 19.951 -7.211 -11.808 1.00 96.25 180 PRO A N 1
ATOM 1421 C CA . PRO A 1 180 ? 19.512 -8.431 -12.485 1.00 96.25 180 PRO A CA 1
ATOM 1422 C C . PRO A 1 180 ? 18.027 -8.747 -12.251 1.00 96.25 180 PRO A C 1
ATOM 1424 O O . PRO A 1 180 ? 17.320 -9.106 -13.190 1.00 96.25 180 PRO A O 1
ATOM 1427 N N . SER A 1 181 ? 17.534 -8.580 -11.021 1.00 96.38 181 SER A N 1
ATOM 1428 C CA . SER A 1 181 ? 16.135 -8.845 -10.666 1.00 96.38 181 SER A CA 1
ATOM 1429 C C . SER A 1 181 ? 15.195 -7.795 -11.254 1.00 96.38 181 SER A C 1
ATOM 1431 O O . SER A 1 181 ? 14.160 -8.155 -11.811 1.00 96.38 181 SER A O 1
ATOM 1433 N N . VAL A 1 182 ? 15.579 -6.513 -11.198 1.00 96.19 182 VAL A N 1
ATOM 1434 C CA . VAL A 1 182 ? 14.830 -5.398 -11.809 1.00 96.19 182 VAL A CA 1
ATOM 1435 C C . VAL A 1 182 ? 14.649 -5.634 -13.308 1.00 96.19 182 VAL A C 1
ATOM 1437 O O . VAL A 1 182 ? 13.530 -5.653 -13.818 1.00 96.19 182 VAL A O 1
ATOM 1440 N N . ILE A 1 183 ? 15.744 -5.922 -14.011 1.00 96.81 183 ILE A N 1
ATOM 1441 C CA . ILE A 1 183 ? 15.729 -6.213 -15.445 1.00 96.81 183 ILE A CA 1
ATOM 1442 C C . ILE A 1 183 ? 14.906 -7.472 -15.738 1.00 96.81 183 ILE A C 1
ATOM 1444 O O . ILE A 1 183 ? 14.166 -7.512 -16.720 1.00 96.81 183 ILE A O 1
ATOM 1448 N N . ASN A 1 184 ? 14.963 -8.492 -14.879 1.00 96.19 184 ASN A N 1
ATOM 1449 C CA . ASN A 1 184 ? 14.130 -9.690 -14.993 1.00 96.19 184 ASN A CA 1
ATOM 1450 C C . ASN A 1 184 ? 12.637 -9.447 -14.749 1.00 96.19 184 ASN A C 1
ATOM 1452 O O . ASN A 1 184 ? 11.838 -10.271 -15.178 1.00 96.19 184 ASN A O 1
ATOM 1456 N N . CYS A 1 185 ? 12.228 -8.337 -14.144 1.00 96.75 185 CYS A N 1
ATOM 1457 C CA . CYS A 1 185 ? 10.811 -7.986 -14.063 1.00 96.75 185 CYS A CA 1
ATOM 1458 C C . CYS A 1 185 ? 10.283 -7.437 -15.394 1.00 96.75 185 CYS A C 1
ATOM 1460 O O . CYS A 1 185 ? 9.099 -7.563 -15.676 1.00 96.75 185 CYS A O 1
ATOM 1462 N N . ILE A 1 186 ? 11.147 -6.863 -16.233 1.00 96.81 186 ILE A N 1
ATOM 1463 C CA . ILE A 1 186 ? 10.750 -6.203 -17.478 1.00 96.81 186 ILE A CA 1
ATOM 1464 C C . ILE A 1 186 ? 10.855 -7.193 -18.633 1.00 96.81 186 ILE A C 1
ATOM 1466 O O . ILE A 1 186 ? 11.959 -7.495 -19.094 1.00 96.81 186 ILE A O 1
ATOM 1470 N N . GLN A 1 187 ? 9.724 -7.741 -19.075 1.00 96.31 187 GLN A N 1
ATOM 1471 C CA . GLN A 1 187 ? 9.699 -8.768 -20.123 1.00 96.31 187 GLN A CA 1
ATOM 1472 C C . GLN A 1 187 ? 9.327 -8.214 -21.497 1.00 96.31 187 GLN A C 1
ATOM 1474 O O . GLN A 1 187 ? 9.802 -8.730 -22.508 1.00 96.31 187 GLN A O 1
ATOM 1479 N N . ASP A 1 188 ? 8.530 -7.151 -21.541 1.00 96.62 188 ASP A N 1
ATOM 1480 C CA . ASP A 1 188 ? 8.052 -6.538 -22.774 1.00 96.62 188 ASP A CA 1
ATOM 1481 C C . ASP A 1 188 ? 7.921 -5.011 -22.652 1.00 96.62 188 ASP A C 1
ATOM 1483 O O . ASP A 1 188 ? 8.180 -4.402 -21.609 1.00 96.62 188 ASP A O 1
ATOM 1487 N N . ALA A 1 189 ? 7.540 -4.372 -23.754 1.00 95.38 189 ALA A N 1
ATOM 1488 C CA . ALA A 1 189 ? 7.361 -2.931 -23.812 1.00 95.38 189 ALA A CA 1
ATOM 1489 C C . ALA A 1 189 ? 6.258 -2.410 -22.868 1.00 95.38 189 ALA A C 1
ATOM 1491 O O . ALA A 1 189 ? 6.349 -1.261 -22.436 1.00 95.38 189 ALA A O 1
ATOM 1492 N N . ASP A 1 190 ? 5.240 -3.210 -22.520 1.00 95.44 190 ASP A N 1
ATOM 1493 C CA . ASP A 1 190 ? 4.210 -2.794 -21.558 1.00 95.44 190 ASP A CA 1
ATOM 1494 C C . ASP A 1 190 ? 4.772 -2.743 -20.137 1.00 95.44 190 ASP A C 1
ATOM 1496 O O . ASP A 1 190 ? 4.515 -1.782 -19.411 1.00 95.44 190 ASP A O 1
ATOM 1500 N N . ASP A 1 191 ? 5.555 -3.750 -19.753 1.00 96.06 191 ASP A N 1
ATOM 1501 C CA . ASP A 1 191 ? 6.286 -3.766 -18.489 1.00 96.06 191 ASP A CA 1
ATOM 1502 C C . ASP A 1 191 ? 7.262 -2.595 -18.390 1.00 96.06 191 ASP A C 1
ATOM 1504 O O . ASP A 1 191 ? 7.336 -1.943 -17.350 1.00 96.06 191 ASP A O 1
ATOM 1508 N N . LEU A 1 192 ? 7.986 -2.307 -19.476 1.00 95.56 192 LEU A N 1
ATOM 1509 C CA . LEU A 1 192 ? 8.927 -1.193 -19.521 1.00 95.56 192 LEU A CA 1
ATOM 1510 C C . LEU A 1 192 ? 8.217 0.156 -19.370 1.00 95.56 192 LEU A C 1
ATOM 1512 O O . LEU A 1 192 ? 8.657 0.995 -18.591 1.00 95.56 192 LEU A O 1
ATOM 1516 N N . MET A 1 193 ? 7.100 0.359 -20.076 1.00 94.56 193 MET A N 1
ATOM 1517 C CA . MET A 1 193 ? 6.287 1.567 -19.911 1.00 94.56 193 MET A CA 1
ATOM 1518 C C . MET A 1 193 ? 5.780 1.707 -18.479 1.00 94.56 193 MET A C 1
ATOM 1520 O O . MET A 1 193 ? 5.799 2.807 -17.938 1.00 94.56 193 MET A O 1
ATOM 1524 N N . ALA A 1 194 ? 5.315 0.614 -17.871 1.00 94.44 194 ALA A N 1
ATOM 1525 C CA . ALA A 1 194 ? 4.824 0.651 -16.503 1.00 94.44 194 ALA A CA 1
ATOM 1526 C C . ALA A 1 194 ? 5.940 0.979 -15.502 1.00 94.44 194 ALA A C 1
ATOM 1528 O O . ALA A 1 194 ? 5.700 1.768 -14.593 1.00 94.44 194 ALA A O 1
ATOM 1529 N N . ALA A 1 195 ? 7.144 0.435 -15.704 1.00 93.94 195 ALA A N 1
ATOM 1530 C CA . ALA A 1 195 ? 8.316 0.774 -14.906 1.00 93.94 195 ALA A CA 1
ATOM 1531 C C . ALA A 1 195 ? 8.649 2.269 -15.018 1.00 93.94 195 ALA A C 1
ATOM 1533 O O . ALA A 1 195 ? 8.703 2.929 -13.989 1.00 93.94 195 ALA A O 1
ATOM 1534 N N . PHE A 1 196 ? 8.761 2.820 -16.233 1.00 93.12 196 PHE A N 1
ATOM 1535 C CA . PHE A 1 196 ? 9.040 4.251 -16.430 1.00 93.12 196 PHE A CA 1
ATOM 1536 C C . PHE A 1 196 ? 7.967 5.169 -15.826 1.00 93.12 196 PHE A C 1
ATOM 1538 O O . PHE A 1 196 ? 8.286 6.179 -15.222 1.00 93.12 196 PHE A O 1
ATOM 1545 N N . ILE A 1 197 ? 6.682 4.801 -15.909 1.00 90.12 197 ILE A N 1
ATOM 1546 C CA . ILE A 1 197 ? 5.602 5.582 -15.273 1.00 90.12 197 ILE A CA 1
ATOM 1547 C C . ILE A 1 197 ? 5.777 5.679 -13.748 1.00 90.12 197 ILE A C 1
ATOM 1549 O O . ILE A 1 197 ? 5.260 6.615 -13.138 1.00 90.12 197 ILE A O 1
ATOM 1553 N N . GLY A 1 198 ? 6.418 4.684 -13.134 1.00 86.06 198 GLY A N 1
ATOM 1554 C CA . GLY A 1 198 ? 6.641 4.642 -11.695 1.00 86.06 198 GLY A CA 1
ATOM 1555 C C . GLY A 1 198 ? 7.987 5.185 -11.235 1.00 86.06 198 GLY A C 1
ATOM 1556 O O . GLY A 1 198 ? 8.133 5.371 -10.037 1.00 86.06 198 GLY A O 1
ATOM 1557 N N . LEU A 1 199 ? 8.946 5.393 -12.138 1.00 85.00 199 LEU A N 1
ATOM 1558 C CA . LEU A 1 199 ? 10.281 5.873 -11.797 1.00 85.00 199 LEU A CA 1
ATOM 1559 C C . LEU A 1 199 ? 10.332 7.398 -11.739 1.00 85.00 199 LEU A C 1
ATOM 1561 O O . LEU A 1 199 ? 9.689 8.095 -12.527 1.00 85.00 199 LEU A O 1
ATOM 1565 N N . GLU A 1 200 ? 11.182 7.912 -10.856 1.00 78.56 200 GLU A N 1
ATOM 1566 C CA . GLU A 1 200 ? 11.686 9.277 -10.971 1.00 78.56 200 GLU A CA 1
ATOM 1567 C C . GLU A 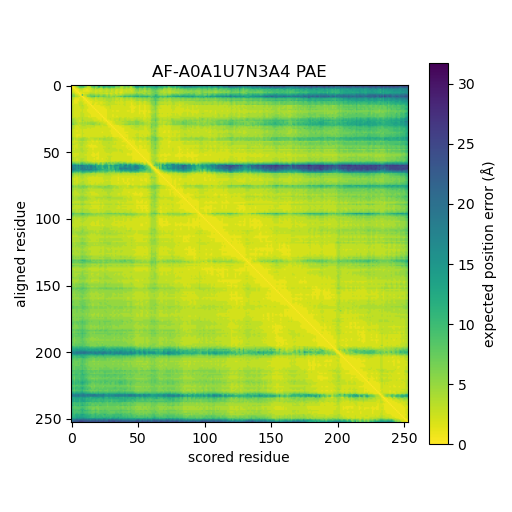1 200 ? 12.589 9.434 -12.213 1.00 78.56 200 GLU A C 1
ATOM 1569 O O . GLU A 1 200 ? 13.311 8.517 -12.611 1.00 78.56 200 GLU A O 1
ATOM 1574 N N . GLN A 1 201 ? 12.600 10.626 -12.823 1.00 69.19 201 GLN A N 1
ATOM 1575 C CA . GLN A 1 201 ? 13.251 10.863 -14.129 1.00 69.19 201 GLN A CA 1
ATOM 1576 C C . GLN A 1 201 ? 14.746 10.491 -14.164 1.00 69.19 201 GLN A C 1
ATOM 1578 O O . GLN A 1 201 ? 15.262 10.035 -15.184 1.00 69.19 201 GLN A O 1
ATOM 1583 N N . GLU A 1 202 ? 15.472 10.669 -13.057 1.00 73.31 202 GLU A N 1
ATOM 1584 C CA . GLU A 1 202 ? 16.895 10.305 -12.989 1.00 73.31 202 GLU A CA 1
ATOM 1585 C C . GLU A 1 202 ? 17.117 8.783 -13.068 1.00 73.31 202 GLU A C 1
ATOM 1587 O O . GLU A 1 202 ? 18.151 8.327 -13.570 1.00 73.31 202 GLU A O 1
ATOM 1592 N N . SER A 1 203 ? 16.131 7.991 -12.643 1.00 84.31 203 SER A N 1
ATOM 1593 C CA . SER A 1 203 ? 16.167 6.529 -12.678 1.00 84.31 203 SER A CA 1
ATOM 1594 C C . SER A 1 203 ? 15.854 5.964 -14.071 1.00 84.31 203 SER A C 1
ATOM 1596 O O . SER A 1 203 ? 16.320 4.869 -14.398 1.00 84.31 203 SER A O 1
ATOM 1598 N N . ASP A 1 204 ? 15.153 6.711 -14.933 1.00 89.12 204 ASP A N 1
ATOM 1599 C CA . ASP A 1 204 ? 14.808 6.279 -16.296 1.00 89.12 204 ASP A CA 1
ATOM 1600 C C . ASP A 1 204 ? 16.052 5.997 -17.145 1.00 89.12 204 ASP A C 1
ATOM 1602 O O . ASP A 1 204 ? 16.182 4.928 -17.751 1.00 89.12 204 ASP A O 1
ATOM 1606 N N . ARG A 1 205 ? 17.011 6.935 -17.171 1.00 91.00 205 ARG A N 1
ATOM 1607 C CA . ARG A 1 205 ? 18.269 6.763 -17.924 1.00 91.00 205 ARG A CA 1
ATOM 1608 C C . ARG A 1 205 ? 19.066 5.579 -17.413 1.00 91.00 205 ARG A C 1
ATOM 1610 O O . ARG A 1 205 ? 19.570 4.789 -18.209 1.00 91.00 205 ARG A O 1
ATOM 1617 N N . LEU A 1 206 ? 19.141 5.439 -16.093 1.00 92.38 206 LEU A N 1
ATOM 1618 C CA . LEU A 1 206 ? 19.850 4.335 -15.470 1.00 92.38 206 LEU A CA 1
ATOM 1619 C C . LEU A 1 206 ? 19.209 2.993 -15.838 1.00 92.38 206 LEU A C 1
ATOM 1621 O O . LEU A 1 206 ? 19.920 2.044 -16.164 1.00 92.38 206 LEU A O 1
ATOM 1625 N N . LEU A 1 207 ? 17.876 2.916 -15.862 1.00 93.88 207 LEU A N 1
ATOM 1626 C CA . LEU A 1 207 ? 17.172 1.721 -16.311 1.00 93.88 207 LEU A CA 1
ATOM 1627 C C . LEU A 1 207 ? 17.464 1.407 -17.787 1.00 93.88 207 LEU A C 1
ATOM 1629 O O . LEU A 1 207 ? 17.707 0.245 -18.123 1.00 93.88 207 LEU A O 1
ATOM 1633 N N . ILE A 1 208 ? 17.487 2.418 -18.663 1.00 94.94 208 ILE A N 1
ATOM 1634 C CA . ILE A 1 208 ? 17.855 2.248 -20.078 1.00 94.94 208 ILE A CA 1
ATOM 1635 C C . ILE A 1 208 ? 19.272 1.680 -20.191 1.00 94.94 208 ILE A C 1
ATOM 1637 O O . ILE A 1 208 ? 19.467 0.666 -20.862 1.00 94.94 208 ILE A O 1
ATOM 1641 N N . ASP A 1 209 ? 20.242 2.274 -19.498 1.00 95.50 209 ASP A N 1
ATOM 1642 C CA . ASP A 1 209 ? 21.638 1.825 -19.509 1.00 95.50 209 ASP A CA 1
ATOM 1643 C C . ASP A 1 209 ? 21.766 0.378 -19.038 1.00 95.50 209 ASP A C 1
ATOM 1645 O O . ASP A 1 209 ? 22.477 -0.424 -19.646 1.00 95.50 209 ASP A O 1
ATOM 1649 N N . LYS A 1 210 ? 21.014 0.007 -18.000 1.00 96.50 210 LYS A N 1
ATOM 1650 C CA . LYS A 1 210 ? 20.993 -1.360 -17.480 1.00 96.50 210 LYS A CA 1
ATOM 1651 C C . LYS A 1 210 ? 20.322 -2.327 -18.453 1.00 96.50 210 LYS A C 1
ATOM 1653 O O . LYS A 1 210 ? 20.829 -3.424 -18.660 1.00 96.50 210 LYS A O 1
ATOM 1658 N N . LEU A 1 211 ? 19.254 -1.942 -19.146 1.00 96.44 211 LEU A N 1
ATOM 1659 C CA . LEU A 1 211 ? 18.678 -2.777 -20.208 1.00 96.44 211 LEU A CA 1
ATOM 1660 C C . LEU A 1 211 ? 19.665 -3.023 -21.358 1.00 96.44 211 LEU A C 1
ATOM 1662 O O . LEU A 1 211 ? 19.644 -4.108 -21.944 1.00 96.44 211 LEU A O 1
ATOM 1666 N N . VAL A 1 212 ? 20.529 -2.054 -21.677 1.00 96.56 212 VAL A N 1
ATOM 1667 C CA . VAL A 1 212 ? 21.612 -2.225 -22.659 1.00 96.56 212 VAL A CA 1
ATOM 1668 C C . VAL A 1 212 ? 22.707 -3.139 -22.117 1.00 96.56 212 VAL A C 1
ATOM 1670 O O . VAL A 1 212 ? 23.065 -4.106 -22.782 1.00 96.56 212 VAL A O 1
ATOM 1673 N N . GLU A 1 213 ? 23.203 -2.877 -20.906 1.00 96.75 213 GLU A N 1
ATOM 1674 C CA . GLU A 1 213 ? 24.256 -3.661 -20.242 1.00 96.75 213 GLU A CA 1
ATOM 1675 C C . GLU A 1 213 ? 23.892 -5.151 -20.159 1.00 96.75 213 GLU A C 1
ATOM 1677 O O . GLU A 1 213 ? 24.719 -6.023 -20.426 1.00 96.75 213 GLU A O 1
ATOM 1682 N N . PHE A 1 214 ? 22.627 -5.447 -19.856 1.00 96.38 214 PHE A N 1
ATOM 1683 C CA . PHE A 1 214 ? 22.097 -6.807 -19.773 1.00 96.38 214 PHE A CA 1
ATOM 1684 C C . PHE A 1 214 ? 21.594 -7.360 -21.123 1.00 96.38 214 PHE A C 1
ATOM 1686 O O . PHE A 1 214 ? 20.990 -8.431 -21.153 1.00 96.38 214 PHE A O 1
ATOM 1693 N N . ASN A 1 215 ? 21.841 -6.667 -22.243 1.00 95.19 215 ASN A N 1
ATOM 1694 C CA . ASN A 1 215 ? 21.429 -7.048 -23.603 1.00 95.19 215 ASN A CA 1
ATOM 1695 C C . ASN A 1 215 ? 19.925 -7.346 -23.748 1.00 95.19 215 ASN A C 1
ATOM 1697 O O . ASN A 1 215 ? 19.519 -8.205 -24.532 1.00 95.19 215 ASN A O 1
ATOM 1701 N N . LYS A 1 216 ? 19.078 -6.652 -22.983 1.00 96.00 216 LYS A N 1
ATOM 1702 C CA . LYS A 1 216 ? 17.635 -6.911 -22.922 1.00 96.00 216 LYS A CA 1
ATOM 1703 C C . LYS A 1 216 ? 16.796 -5.870 -23.663 1.00 96.00 216 LYS A C 1
ATOM 1705 O O . LYS A 1 216 ? 15.652 -6.151 -24.011 1.00 96.00 216 LYS A O 1
ATOM 1710 N N . LEU A 1 217 ? 17.363 -4.701 -23.977 1.00 95.94 217 LEU A N 1
ATOM 1711 C CA . LEU A 1 217 ? 16.614 -3.591 -24.577 1.00 95.94 217 LEU A CA 1
ATOM 1712 C C . LEU A 1 217 ? 15.902 -3.972 -25.891 1.00 95.94 217 LEU A C 1
ATOM 1714 O O . LEU A 1 217 ? 14.719 -3.685 -26.046 1.00 95.94 217 LEU A O 1
ATOM 1718 N N . GLN A 1 218 ? 16.581 -4.664 -26.813 1.00 95.19 218 GLN A N 1
ATOM 1719 C CA . GLN A 1 218 ? 15.982 -5.117 -28.081 1.00 95.19 218 GLN A CA 1
ATOM 1720 C C . GLN A 1 218 ? 15.001 -6.286 -27.913 1.00 95.19 218 GLN A C 1
ATOM 1722 O O . GLN A 1 218 ? 14.115 -6.459 -28.743 1.00 95.19 218 GLN A O 1
ATOM 1727 N N . ALA A 1 219 ? 15.133 -7.085 -26.851 1.00 95.25 219 ALA A N 1
ATOM 1728 C CA . ALA A 1 219 ? 14.167 -8.141 -26.554 1.00 95.25 219 ALA A CA 1
ATOM 1729 C C . ALA A 1 219 ? 12.844 -7.549 -26.042 1.00 95.25 219 ALA A C 1
ATOM 1731 O O . ALA A 1 219 ? 11.770 -7.983 -26.444 1.00 95.25 219 ALA A O 1
ATOM 1732 N N . VAL A 1 220 ? 12.941 -6.522 -25.194 1.00 96.44 220 VAL A N 1
ATOM 1733 C CA . VAL A 1 220 ? 11.804 -5.800 -24.605 1.00 96.44 220 VAL A CA 1
ATOM 1734 C C . VAL A 1 220 ? 11.127 -4.887 -25.630 1.00 96.44 220 VAL A C 1
ATOM 1736 O O . VAL A 1 220 ? 9.901 -4.801 -25.674 1.00 96.44 220 VAL A O 1
ATOM 1739 N N . ILE A 1 221 ? 11.917 -4.236 -26.487 1.00 96.38 221 ILE A N 1
ATOM 1740 C CA . ILE A 1 221 ? 11.453 -3.384 -27.584 1.00 96.38 221 ILE A CA 1
ATOM 1741 C C . ILE A 1 221 ? 11.872 -4.045 -28.908 1.00 96.38 221 ILE A C 1
ATOM 1743 O O . ILE A 1 221 ? 12.922 -3.713 -29.458 1.00 96.38 221 ILE A O 1
ATOM 1747 N N . PRO A 1 222 ? 11.079 -4.978 -29.460 1.00 94.81 222 PRO A N 1
ATOM 1748 C CA . PRO A 1 222 ? 11.477 -5.752 -30.639 1.00 94.81 222 PRO A CA 1
ATOM 1749 C C . PRO A 1 222 ? 11.352 -4.988 -31.964 1.00 94.81 222 PRO A C 1
ATOM 1751 O O . PRO A 1 222 ? 11.737 -5.503 -33.013 1.00 94.81 222 PRO A O 1
ATOM 1754 N N . SER A 1 223 ? 10.769 -3.783 -31.966 1.00 95.25 223 SER A N 1
ATOM 1755 C CA . SER A 1 223 ? 10.562 -3.013 -33.193 1.00 95.25 223 SER A CA 1
ATOM 1756 C C . SER A 1 223 ? 10.546 -1.503 -32.966 1.00 95.25 223 SER A C 1
ATOM 1758 O O . SER A 1 223 ? 10.275 -1.020 -31.868 1.00 95.25 223 SER A O 1
ATOM 1760 N N . VAL A 1 224 ? 10.738 -0.745 -34.049 1.00 94.25 224 VAL A N 1
ATOM 1761 C CA . VAL A 1 224 ? 10.603 0.723 -34.052 1.00 94.25 224 VAL A CA 1
ATOM 1762 C C . VAL A 1 224 ? 9.181 1.168 -33.680 1.00 94.25 224 VAL A C 1
ATOM 1764 O O . VAL A 1 224 ? 9.012 2.188 -33.020 1.00 94.25 224 VAL A O 1
ATOM 1767 N N . ALA A 1 225 ? 8.155 0.394 -34.045 1.00 94.12 225 ALA A N 1
ATOM 1768 C CA . ALA A 1 225 ? 6.776 0.700 -33.664 1.00 94.12 225 ALA A CA 1
ATOM 1769 C C . ALA A 1 225 ? 6.564 0.589 -32.142 1.00 94.12 225 ALA A C 1
ATOM 1771 O O . ALA A 1 225 ? 5.886 1.428 -31.550 1.00 94.12 225 ALA A O 1
ATOM 1772 N N . GLU A 1 226 ? 7.181 -0.411 -31.507 1.00 95.00 226 GLU A N 1
ATOM 1773 C CA . GLU A 1 226 ? 7.179 -0.563 -30.048 1.00 95.00 226 GLU A CA 1
ATOM 1774 C C . GLU A 1 226 ? 7.987 0.539 -29.360 1.00 95.00 226 GLU A C 1
ATOM 1776 O O . GLU A 1 226 ? 7.531 1.108 -28.372 1.00 95.00 226 GLU A O 1
ATOM 1781 N N . LEU A 1 227 ? 9.134 0.921 -29.927 1.00 95.19 227 LEU A N 1
ATOM 1782 C CA . LEU A 1 227 ? 9.918 2.058 -29.443 1.00 95.19 227 LEU A CA 1
ATOM 1783 C C . LEU A 1 227 ? 9.076 3.341 -29.424 1.00 95.19 227 LEU A C 1
ATOM 1785 O O . LEU A 1 227 ? 9.007 4.033 -28.411 1.00 95.19 227 LEU A O 1
ATOM 1789 N N . ASP A 1 228 ? 8.381 3.633 -30.526 1.00 93.56 228 ASP A N 1
ATOM 1790 C CA . ASP A 1 228 ? 7.494 4.793 -30.623 1.00 93.56 228 ASP A CA 1
ATOM 1791 C C . ASP A 1 228 ? 6.345 4.743 -29.612 1.00 93.56 228 ASP A C 1
ATOM 1793 O O . ASP A 1 228 ? 5.894 5.790 -29.139 1.00 93.56 228 ASP A O 1
ATOM 1797 N N . ARG A 1 229 ? 5.865 3.544 -29.272 1.00 93.75 229 ARG A N 1
ATOM 1798 C CA . ARG A 1 229 ? 4.835 3.341 -28.250 1.00 93.75 229 ARG A CA 1
ATOM 1799 C C . ARG A 1 229 ? 5.368 3.672 -26.856 1.00 93.75 229 ARG A C 1
ATOM 1801 O O . ARG A 1 229 ? 4.734 4.467 -26.161 1.00 93.75 229 ARG A O 1
ATOM 1808 N N . VAL A 1 230 ? 6.539 3.143 -26.495 1.00 93.31 230 VAL A N 1
ATOM 1809 C CA . VAL A 1 230 ? 7.212 3.405 -25.210 1.00 93.31 230 VAL A CA 1
ATOM 1810 C C . VAL A 1 230 ? 7.483 4.900 -25.032 1.00 93.31 230 VAL A C 1
ATOM 1812 O O . VAL A 1 230 ? 7.085 5.492 -24.026 1.00 93.31 230 VAL A O 1
ATOM 1815 N N . CYS A 1 231 ? 8.053 5.551 -26.051 1.00 91.88 231 CYS A N 1
ATOM 1816 C CA . CYS A 1 231 ? 8.370 6.979 -26.015 1.00 91.88 231 CYS A CA 1
ATOM 1817 C C . CYS A 1 231 ? 7.143 7.886 -25.819 1.00 91.88 231 CYS A C 1
ATOM 1819 O O . CYS A 1 231 ? 7.293 9.017 -25.378 1.00 91.88 231 CYS A O 1
ATOM 1821 N N . ARG A 1 232 ? 5.924 7.444 -26.152 1.00 87.75 232 ARG A N 1
ATOM 1822 C CA . ARG A 1 232 ? 4.716 8.278 -26.004 1.00 87.75 232 ARG A CA 1
ATOM 1823 C C . ARG A 1 232 ? 4.119 8.273 -24.599 1.00 87.75 232 ARG A C 1
ATOM 1825 O O . ARG A 1 232 ? 3.260 9.109 -24.335 1.00 87.75 232 ARG A O 1
ATOM 1832 N N . ARG A 1 233 ? 4.467 7.302 -23.750 1.00 78.81 233 ARG A N 1
ATOM 1833 C CA . ARG A 1 233 ? 3.730 7.037 -22.501 1.00 78.81 233 ARG A CA 1
ATOM 1834 C C . ARG A 1 233 ? 4.571 6.984 -21.234 1.00 78.81 233 ARG A C 1
ATOM 1836 O O . ARG A 1 233 ? 3.968 7.058 -20.171 1.00 78.81 233 ARG A O 1
ATOM 1843 N N . GLY A 1 234 ? 5.891 6.839 -21.338 1.00 68.50 234 GLY A N 1
ATOM 1844 C CA . GLY A 1 234 ? 6.729 6.576 -20.165 1.00 68.50 234 GLY A CA 1
ATOM 1845 C C . GLY A 1 234 ? 7.775 7.632 -19.827 1.00 68.50 234 GLY A C 1
ATOM 1846 O O . GLY A 1 234 ? 8.216 7.644 -18.698 1.00 68.50 234 GLY A O 1
ATOM 1847 N N . LEU A 1 235 ? 8.186 8.498 -20.758 1.00 84.38 235 LEU A N 1
ATOM 1848 C CA . LEU A 1 235 ? 9.458 9.222 -20.622 1.00 84.38 235 LEU A CA 1
ATOM 1849 C C . LEU A 1 235 ? 9.342 10.732 -20.845 1.00 84.38 235 LEU A C 1
ATOM 1851 O O . LEU A 1 235 ? 8.517 11.201 -21.637 1.00 84.38 235 LEU A O 1
ATOM 1855 N N . GLY A 1 236 ? 10.237 11.484 -20.199 1.00 85.31 236 GLY A N 1
ATOM 1856 C CA . GLY A 1 236 ? 10.491 12.894 -20.491 1.00 85.31 236 GLY A CA 1
ATOM 1857 C C . GLY A 1 236 ? 11.124 13.105 -21.873 1.00 85.31 236 GLY A C 1
ATOM 1858 O O . GLY A 1 236 ? 11.686 12.193 -22.477 1.00 85.31 236 GLY A O 1
ATOM 1859 N N . ALA A 1 237 ? 11.047 14.330 -22.407 1.00 88.06 237 ALA A N 1
ATOM 1860 C CA . ALA A 1 237 ? 11.520 14.638 -23.765 1.00 88.06 237 ALA A CA 1
ATOM 1861 C C . ALA A 1 237 ? 13.014 14.323 -23.986 1.00 88.06 237 ALA A C 1
ATOM 1863 O O . ALA A 1 237 ? 13.406 13.865 -25.066 1.00 88.06 237 ALA A O 1
ATOM 1864 N N . GLU A 1 238 ? 13.845 14.551 -22.967 1.00 90.06 238 GLU A N 1
ATOM 1865 C CA . GLU A 1 238 ? 15.271 14.232 -23.034 1.00 90.06 238 GLU A CA 1
ATOM 1866 C C . GLU A 1 238 ? 15.510 12.718 -23.051 1.00 90.06 238 GLU A C 1
ATOM 1868 O O . GLU A 1 238 ? 16.271 12.227 -23.884 1.00 90.06 238 GLU A O 1
ATOM 1873 N N . ASP A 1 239 ? 14.803 11.962 -22.212 1.00 90.94 239 ASP A N 1
ATOM 1874 C CA . ASP A 1 239 ? 14.979 10.510 -22.094 1.00 90.94 239 ASP A CA 1
ATOM 1875 C C . ASP A 1 239 ? 14.395 9.760 -23.292 1.00 90.94 239 ASP A C 1
ATOM 1877 O O . ASP A 1 239 ? 14.940 8.744 -23.717 1.00 90.94 239 ASP A O 1
ATOM 1881 N N . ILE A 1 240 ? 13.356 10.309 -23.931 1.00 93.69 240 ILE A N 1
ATOM 1882 C CA . ILE A 1 240 ? 12.884 9.855 -25.248 1.00 93.69 240 ILE A CA 1
ATOM 1883 C C . ILE A 1 240 ? 14.004 9.961 -26.283 1.00 93.69 240 ILE A C 1
ATOM 1885 O O . ILE A 1 240 ? 14.219 9.032 -27.067 1.00 93.69 240 ILE A O 1
ATOM 1889 N N . THR A 1 241 ? 14.692 11.105 -26.316 1.00 94.25 241 THR A N 1
ATOM 1890 C CA . THR A 1 241 ? 15.791 11.336 -27.259 1.00 94.25 241 THR A CA 1
ATOM 1891 C C . THR A 1 241 ? 16.920 10.348 -26.979 1.00 94.25 241 THR A C 1
ATOM 1893 O O . THR A 1 241 ? 17.364 9.654 -27.894 1.00 94.25 241 THR A O 1
ATOM 1896 N N . TYR A 1 242 ? 17.287 10.196 -25.704 1.00 94.75 242 TYR A N 1
ATOM 1897 C CA . TYR A 1 242 ? 18.301 9.249 -25.257 1.00 94.75 242 TYR A CA 1
ATOM 1898 C C . TYR A 1 242 ? 17.971 7.802 -25.645 1.00 94.75 242 TYR A C 1
ATOM 1900 O O . TYR A 1 242 ? 18.775 7.133 -26.296 1.00 94.75 242 TYR A O 1
ATOM 1908 N N . LEU A 1 243 ? 16.765 7.325 -25.322 1.00 95.25 243 LEU A N 1
ATOM 1909 C CA . LEU A 1 243 ? 16.319 5.970 -25.642 1.00 95.25 243 LEU A CA 1
ATOM 1910 C C . LEU A 1 243 ? 16.382 5.704 -27.150 1.00 95.25 243 LEU A C 1
ATOM 1912 O O . LEU A 1 243 ? 16.852 4.647 -27.571 1.00 95.25 243 LEU A O 1
ATOM 1916 N N . ARG A 1 244 ? 15.941 6.661 -27.976 1.00 95.88 244 ARG A N 1
ATOM 1917 C CA . ARG A 1 244 ? 15.963 6.528 -29.440 1.00 95.88 244 ARG A CA 1
ATOM 1918 C C . ARG A 1 244 ? 17.378 6.431 -29.990 1.00 95.88 244 ARG A C 1
ATOM 1920 O O . ARG A 1 244 ? 17.642 5.552 -30.810 1.00 95.88 244 ARG A O 1
ATOM 1927 N N . GLU A 1 245 ? 18.280 7.301 -29.549 1.00 95.81 245 GLU A N 1
ATOM 1928 C CA . GLU A 1 245 ? 19.681 7.271 -29.975 1.00 95.81 245 GLU A CA 1
ATOM 1929 C C . GLU A 1 245 ? 20.369 5.968 -29.557 1.00 95.81 245 GLU A C 1
ATOM 1931 O O . GLU A 1 245 ? 21.070 5.344 -30.356 1.00 95.81 245 GLU A O 1
A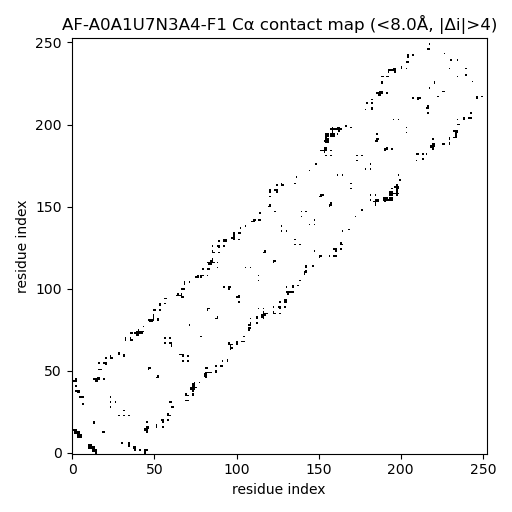TOM 1936 N N . THR A 1 246 ? 20.144 5.532 -28.319 1.00 95.94 246 THR A N 1
ATOM 1937 C CA . THR A 1 246 ? 20.687 4.283 -27.780 1.00 95.94 246 THR A CA 1
ATOM 1938 C C . THR A 1 246 ? 20.159 3.072 -28.545 1.00 95.94 246 THR A C 1
ATOM 1940 O O . THR A 1 246 ? 20.943 2.229 -28.980 1.00 95.94 246 THR A O 1
ATOM 1943 N N . TYR A 1 247 ? 18.853 3.014 -28.810 1.00 94.81 247 TYR A N 1
ATOM 1944 C CA . TYR A 1 247 ? 18.246 1.934 -29.585 1.00 94.81 247 TYR A CA 1
ATOM 1945 C C . TYR A 1 247 ? 18.773 1.885 -31.029 1.00 94.81 247 TYR A C 1
ATOM 1947 O O . TYR A 1 247 ? 19.088 0.810 -31.536 1.00 94.81 247 TYR A O 1
ATOM 1955 N N . GLN A 1 248 ? 18.935 3.040 -31.687 1.00 93.88 248 GLN A N 1
ATOM 1956 C CA . GLN A 1 248 ? 19.502 3.115 -33.039 1.00 93.88 248 GLN A CA 1
ATOM 1957 C C . GLN A 1 248 ? 20.941 2.598 -33.099 1.00 93.88 248 GLN A C 1
ATOM 1959 O O . GLN A 1 248 ? 21.276 1.862 -34.026 1.00 93.88 248 GLN A O 1
ATOM 1964 N N . LYS A 1 249 ? 21.782 2.934 -32.112 1.00 94.00 249 LYS A N 1
ATOM 1965 C CA . LYS A 1 249 ? 23.162 2.426 -32.037 1.00 94.00 249 LYS A CA 1
ATOM 1966 C C . LYS A 1 249 ? 23.200 0.898 -31.975 1.00 94.00 249 LYS A C 1
ATOM 1968 O O . LYS A 1 249 ? 24.047 0.297 -32.627 1.00 94.00 249 LYS A O 1
ATOM 1973 N N . LEU A 1 250 ? 22.260 0.277 -31.261 1.00 91.94 250 LEU A N 1
ATOM 1974 C CA . LEU A 1 250 ? 22.159 -1.183 -31.160 1.00 91.94 250 LEU A CA 1
ATOM 1975 C C . LEU A 1 250 ? 21.643 -1.865 -32.432 1.00 91.94 250 LEU A C 1
ATOM 1977 O O . LEU A 1 250 ? 21.888 -3.049 -32.614 1.00 91.94 250 LEU A O 1
ATOM 1981 N N . LEU A 1 251 ? 20.912 -1.166 -33.306 1.00 86.81 251 LEU A N 1
ATOM 1982 C CA . LEU A 1 251 ? 20.478 -1.731 -34.593 1.00 86.81 251 LEU A CA 1
ATOM 1983 C C . LEU A 1 251 ? 21.606 -1.782 -35.634 1.00 86.81 251 LEU A C 1
ATOM 1985 O O . LEU A 1 251 ? 21.493 -2.506 -36.621 1.00 86.81 251 LEU A O 1
ATOM 1989 N N . VAL A 1 252 ? 22.642 -0.960 -35.455 1.00 83.94 252 VAL A N 1
ATOM 1990 C CA . VAL A 1 252 ? 23.782 -0.842 -36.379 1.00 83.94 252 VAL A CA 1
ATOM 1991 C C . VAL A 1 252 ? 24.971 -1.706 -35.934 1.00 83.94 252 VAL A C 1
ATOM 1993 O O . VAL A 1 252 ? 25.846 -1.987 -36.754 1.00 83.94 252 VAL A O 1
ATOM 1996 N N . ALA A 1 253 ? 25.004 -2.108 -34.660 1.00 71.00 253 ALA A N 1
ATOM 1997 C CA . ALA A 1 253 ? 26.014 -2.984 -34.063 1.00 71.00 253 ALA A CA 1
ATOM 1998 C C . ALA A 1 253 ? 25.708 -4.468 -34.319 1.00 71.00 253 ALA A C 1
ATOM 2000 O O . ALA A 1 253 ? 26.684 -5.220 -34.544 1.00 71.00 253 ALA A O 1
#

Sequence (253 aa):
MPCQISYQDDTVELETAEELFVALELTPIEADKEILSQIGEGMLELVTTDEQFLLILEKVLDTRGASKQPYLKCFGTQLSQVVTKGSTLFKGLSLLANEADQEYFLNSLGQEVIRKSIANVNDLVEALTWLYGKMDILFIELIGWDFVLKFINSGRSLGAIMKVLSQEEEKELLERMGWPSVINCIQDADDLMAAFIGLEQESDRLLIDKLVEFNKLQAVIPSVAELDRVCRRGLGAEDITYLRETYQKLLVA

Mean predicted aligned error: 5.0 Å

Organism: NCBI:txid568701

pLDDT: mean 92.01, std 6.79, range [58.38, 97.81]

Foldseek 3Di:
DFQWFDDDHDIDTHQALVVVLVVLVPDDLVCLLVRLVSCALVVCSHQQELVSLLSVLCRRCVDQPDASVSNVRSNQLNVLRHLQALVSLLSSLQSGRDQVNLVVSDVSCFQVSLLRRCPALVSVLSNLQSHDDCSNVVNCVRPDLVSLVVRQQALLSQLSNLQSDDPVVNVVNCVVCDLVNNLNRQQALVSLQSNLNSDDQVVLVVNLVSCVVVVNLCRRQVDPVSLVVSLVRRHDPVSNVVSVVVVVVVVVD

Nearest PDB structures (foldseek):
  4j0u-assembly1_A  TM=3.146E-01  e=1.324E+00  Homo sapiens
  5khu-assembly1_J  TM=3.341E-01  e=1.822E+00  Homo sapiens
  4ui9-assembly1_K  TM=2.689E-01  e=2.623E+00  Homo sapiens
  9gaw-assembly1_U  TM=2.611E-01  e=3.954E+00  Homo sapiens

Solvent-accessible surface area (backbone atoms only — not comparable to full-atom values): 13525 Å² total; per-residue (Å²): 115,72,47,67,40,70,58,96,92,49,73,48,76,32,68,37,41,67,53,49,45,48,51,60,66,77,43,62,72,85,46,46,61,59,48,41,60,60,47,28,76,54,38,60,61,36,38,70,38,45,67,45,43,49,55,43,57,64,55,54,58,76,52,90,77,55,78,54,47,65,63,55,55,14,38,43,80,53,40,47,70,34,41,66,37,24,71,42,49,25,51,50,38,63,68,40,80,45,55,72,38,42,53,51,52,54,63,42,44,33,42,71,41,54,49,64,17,42,82,48,58,64,35,49,37,50,38,43,63,40,48,48,95,66,43,50,58,53,51,44,63,50,52,32,65,78,55,60,54,71,51,51,74,30,14,48,43,43,8,54,46,34,56,51,44,53,75,70,54,38,50,52,50,51,62,73,57,30,66,72,51,57,54,66,20,40,66,34,48,67,20,45,27,32,28,33,63,13,46,58,77,79,52,45,59,54,50,53,53,48,29,52,77,68,69,38,45,59,69,26,38,77,41,72,72,50,46,57,53,36,48,73,71,25,54,54,77,68,54,35,51,49,52,51,54,55,52,52,55,62,75,77,107